Protein AF-A0A0B2PTJ3-F1 (afdb_monomer)

Nearest PDB structures (foldseek):
  8imx-assembly1_S  TM=7.697E-01  e=1.084E-04  Homo sapiens
  8imy-assembly1_S  TM=7.715E-01  e=4.390E-04  Homo sapiens
  7w72-assembly1_S  TM=7.270E-01  e=3.253E-04  Homo sapiens
  7wld-assembly1_S  TM=7.713E-01  e=1.253E-03  Homo sapiens
  2pmr-assembly1_A-2  TM=6.028E-01  e=2.366E+00  Methanothermobacter thermautotrophicus str. Delta H

Organism: Glycine soja (NCBI:txid3848)

Mean predicted aligned error: 12.61 Å

Sequence (182 aa):
MLQMWGGVVVWNPRSCIKDLESRDPVRHTISSQDLQKLFEVLMGQLRQLLGLKSDNLYVGKSGASILLGSERGFTEWELDVLSRKHICFNLQSCATTLGSLSRLVQSLPRMIIMDEIGKQVKFSLEAAKSAQSNASIGIYDASAVSSRQSRSLAEDAFFHPSIMSISYYSFEHCFAIYSVCP

Secondary structure (DSSP, 8-state):
-------------GGGGT-SS--S----PPPHHHHHHHHHHHHHHHHHHHT--TT-EEE-TTS-EEE---TTSS-HHHHHHHHHHHHHHHHHHHHHHHHHHHHHHHH-TT----HHHHHHHHHHHHHHHHHHHHHHHT-HHHHHHHHHHHHHHHHHHHT-HHHHHHHH--HHHHHHHHSS--

Structure (mmCIF, N/CA/C/O backbone):
data_AF-A0A0B2PTJ3-F1
#
_entry.id   AF-A0A0B2PTJ3-F1
#
loop_
_atom_site.group_PDB
_atom_site.id
_atom_site.type_symbol
_atom_site.label_atom_id
_atom_site.label_alt_id
_atom_site.label_comp_id
_atom_site.label_asym_id
_atom_site.label_entity_id
_atom_site.label_seq_id
_atom_site.pdbx_PDB_ins_code
_atom_site.Cartn_x
_atom_site.Cartn_y
_atom_site.Cartn_z
_atom_site.occupancy
_atom_site.B_iso_or_equiv
_atom_site.auth_seq_id
_atom_site.auth_comp_id
_atom_site.auth_asym_id
_atom_site.auth_atom_id
_atom_site.pdbx_PDB_model_num
ATOM 1 N N . MET A 1 1 ? 2.997 -7.082 -2.904 1.00 44.59 1 MET A N 1
ATOM 2 C CA . MET A 1 1 ? 4.302 -7.733 -2.676 1.00 44.59 1 MET A CA 1
ATOM 3 C C . MET A 1 1 ? 5.262 -7.226 -3.744 1.00 44.59 1 MET A C 1
ATOM 5 O O . MET A 1 1 ? 5.105 -7.607 -4.898 1.00 44.59 1 MET A O 1
ATOM 9 N N . LEU A 1 2 ? 6.143 -6.277 -3.406 1.00 50.03 2 LEU A N 1
ATOM 10 C CA . LEU A 1 2 ? 7.297 -5.980 -4.263 1.00 50.03 2 LEU A CA 1
ATOM 11 C C . LEU A 1 2 ? 8.277 -7.150 -4.111 1.00 50.03 2 LEU A C 1
ATOM 13 O O . LEU A 1 2 ? 8.461 -7.648 -3.001 1.00 50.03 2 LEU A O 1
ATOM 17 N N . GLN A 1 3 ? 8.837 -7.634 -5.215 1.00 48.94 3 GLN A N 1
ATOM 18 C CA . GLN A 1 3 ? 9.833 -8.702 -5.179 1.00 48.94 3 GLN A CA 1
ATOM 19 C C . GLN A 1 3 ? 11.133 -8.158 -4.570 1.00 48.94 3 GLN A C 1
ATOM 21 O O . GLN A 1 3 ? 11.573 -7.070 -4.920 1.00 48.94 3 GLN A O 1
ATOM 26 N N . MET A 1 4 ? 11.732 -8.909 -3.646 1.00 57.00 4 MET A N 1
ATOM 27 C CA . MET A 1 4 ? 12.925 -8.508 -2.879 1.00 57.00 4 MET A CA 1
ATOM 28 C C . MET A 1 4 ? 14.251 -8.881 -3.565 1.00 57.00 4 MET A C 1
ATOM 30 O O . MET A 1 4 ? 15.311 -8.814 -2.950 1.00 57.00 4 MET A O 1
ATOM 34 N N . TRP A 1 5 ? 14.194 -9.309 -4.825 1.00 63.41 5 TRP A N 1
ATOM 35 C CA . TRP A 1 5 ? 15.348 -9.781 -5.582 1.00 63.41 5 TRP A CA 1
ATOM 36 C C . TRP A 1 5 ? 15.812 -8.682 -6.540 1.00 63.41 5 TRP A C 1
ATOM 38 O O . TRP A 1 5 ? 15.022 -8.183 -7.339 1.00 63.41 5 TRP A O 1
ATOM 48 N N . GLY A 1 6 ? 17.083 -8.290 -6.430 1.00 64.50 6 GLY A N 1
ATOM 49 C CA . GLY A 1 6 ? 17.744 -7.350 -7.338 1.00 64.50 6 GLY A CA 1
ATOM 50 C C . GLY A 1 6 ? 18.603 -8.071 -8.380 1.00 64.50 6 GLY A C 1
ATOM 51 O O . GLY A 1 6 ? 18.921 -9.249 -8.223 1.00 64.50 6 GLY A O 1
ATOM 52 N N . GLY A 1 7 ? 18.989 -7.362 -9.441 1.00 70.94 7 GLY A N 1
ATOM 53 C CA . GLY A 1 7 ? 19.904 -7.867 -10.465 1.00 70.94 7 GLY A CA 1
ATOM 54 C C . GLY A 1 7 ? 21.208 -7.074 -10.502 1.00 70.94 7 GLY A C 1
ATOM 55 O O . GLY A 1 7 ? 21.221 -5.878 -10.226 1.00 70.94 7 GLY A O 1
ATOM 56 N N . VAL A 1 8 ? 22.308 -7.741 -10.854 1.00 74.62 8 VAL A N 1
ATOM 57 C CA . VAL A 1 8 ? 23.616 -7.111 -11.084 1.00 74.62 8 VAL A CA 1
ATOM 58 C C . VAL A 1 8 ? 23.983 -7.305 -12.549 1.00 74.62 8 VAL A C 1
ATOM 60 O O . VAL A 1 8 ? 23.915 -8.421 -13.061 1.00 74.62 8 VAL A O 1
ATOM 63 N N . VAL A 1 9 ? 24.377 -6.224 -13.222 1.00 72.94 9 VAL A N 1
ATOM 64 C CA . VAL A 1 9 ? 24.874 -6.266 -14.601 1.00 72.94 9 VAL A CA 1
ATOM 65 C C . VAL A 1 9 ? 26.353 -5.915 -14.585 1.00 72.94 9 VAL A C 1
ATOM 67 O O . VAL A 1 9 ? 26.728 -4.806 -14.215 1.00 72.94 9 VAL A O 1
ATOM 70 N N . VAL A 1 10 ? 27.196 -6.869 -14.976 1.00 80.56 10 VAL A N 1
ATOM 71 C CA . VAL A 1 10 ? 28.644 -6.663 -15.082 1.00 80.56 10 VAL A CA 1
ATOM 72 C C . VAL A 1 10 ? 28.982 -6.350 -16.532 1.00 80.56 10 VAL A C 1
ATOM 74 O O . VAL A 1 10 ? 28.793 -7.184 -17.418 1.00 80.56 10 VAL A O 1
ATOM 77 N N . TRP A 1 11 ? 29.482 -5.142 -16.778 1.00 80.19 11 TRP A N 1
ATOM 78 C CA . TRP A 1 11 ? 30.012 -4.755 -18.081 1.00 80.19 11 TRP A CA 1
ATOM 79 C C . TRP A 1 11 ? 31.508 -5.053 -18.150 1.00 80.19 11 TRP A C 1
ATOM 81 O O . TRP A 1 11 ? 32.262 -4.618 -17.282 1.00 80.19 11 TRP A O 1
ATOM 91 N N . ASN A 1 12 ? 31.937 -5.776 -19.186 1.00 78.56 12 ASN A N 1
ATOM 92 C CA . ASN A 1 12 ? 33.344 -6.099 -19.408 1.00 78.56 12 ASN A CA 1
ATOM 93 C C . ASN A 1 12 ? 33.889 -5.346 -20.645 1.00 78.56 12 ASN A C 1
ATOM 95 O O . ASN A 1 12 ? 33.506 -5.690 -21.771 1.00 78.56 12 ASN A O 1
ATOM 99 N N . PRO A 1 13 ? 34.754 -4.325 -20.472 1.00 75.19 13 PRO A N 1
ATOM 100 C CA . PRO A 1 13 ? 35.353 -3.592 -21.583 1.00 75.19 13 PRO A CA 1
ATOM 101 C C . PRO A 1 13 ? 36.267 -4.481 -22.430 1.00 75.19 13 PRO A C 1
ATOM 103 O O . PRO A 1 13 ? 37.183 -5.131 -21.932 1.00 75.19 13 PRO A O 1
ATOM 106 N N . ARG A 1 14 ? 36.099 -4.429 -23.756 1.00 68.50 14 ARG A N 1
ATOM 107 C CA . ARG A 1 14 ? 36.949 -5.180 -24.703 1.00 68.50 14 ARG A CA 1
ATOM 108 C C . ARG A 1 14 ? 38.411 -4.704 -24.720 1.00 68.50 14 ARG A C 1
ATOM 110 O O . ARG A 1 14 ? 39.283 -5.446 -25.164 1.00 68.50 14 ARG A O 1
ATOM 117 N N . SER A 1 15 ? 38.678 -3.488 -24.238 1.00 63.50 15 SER A N 1
ATOM 118 C CA . SER A 1 15 ? 40.004 -2.856 -24.215 1.00 63.50 15 SER A CA 1
ATOM 119 C C . SER A 1 15 ? 40.971 -3.500 -23.215 1.00 63.50 15 SER A C 1
ATOM 121 O O . SER A 1 15 ? 42.177 -3.408 -23.398 1.00 63.50 15 SER A O 1
ATOM 123 N N . CYS A 1 16 ? 40.472 -4.215 -22.202 1.00 59.97 16 CYS A N 1
ATOM 124 C CA . CYS A 1 16 ? 41.309 -4.846 -21.174 1.00 59.97 16 CYS A CA 1
ATOM 125 C C . CYS A 1 16 ? 42.070 -6.096 -21.653 1.00 59.97 16 CYS A C 1
ATOM 127 O O . CYS A 1 16 ? 42.801 -6.698 -20.874 1.00 59.97 16 CYS A O 1
ATOM 129 N N . ILE A 1 17 ? 41.904 -6.505 -22.915 1.00 59.34 17 ILE A N 1
ATOM 130 C CA . ILE A 1 17 ? 42.540 -7.706 -23.480 1.00 59.34 17 ILE A CA 1
ATOM 131 C C . ILE A 1 17 ? 43.867 -7.370 -24.198 1.00 59.34 17 ILE A C 1
ATOM 133 O O . ILE A 1 17 ? 44.611 -8.288 -24.534 1.00 59.34 17 ILE A O 1
ATOM 137 N N . LYS A 1 18 ? 44.196 -6.087 -24.443 1.00 56.09 18 LYS A N 1
ATOM 138 C CA . LYS A 1 18 ? 45.326 -5.711 -25.326 1.00 56.09 18 LYS A CA 1
ATOM 139 C C . LYS A 1 18 ? 46.459 -4.867 -24.728 1.00 56.09 18 LYS A C 1
ATOM 141 O O . LYS A 1 18 ? 47.500 -4.793 -25.372 1.00 56.09 18 LYS A O 1
ATOM 146 N N . ASP A 1 19 ? 46.344 -4.329 -23.517 1.00 54.50 19 ASP A N 1
ATOM 147 C CA . ASP A 1 19 ? 47.380 -3.434 -22.978 1.00 54.50 19 ASP A CA 1
ATOM 148 C C . ASP A 1 19 ? 48.281 -4.144 -21.958 1.00 54.50 19 ASP A C 1
ATOM 150 O O . ASP A 1 19 ? 48.151 -3.979 -20.748 1.00 54.50 19 ASP A O 1
ATOM 154 N N . LEU A 1 20 ? 49.218 -4.949 -22.466 1.00 55.91 20 LEU A N 1
ATOM 155 C CA . LEU A 1 20 ? 50.400 -5.386 -21.708 1.00 55.91 20 LEU A CA 1
ATOM 156 C C . LEU A 1 20 ? 51.631 -4.498 -21.979 1.00 55.91 20 LEU A C 1
ATOM 158 O O . LEU A 1 20 ? 52.634 -4.650 -21.287 1.00 55.91 20 LEU A O 1
ATOM 162 N N . GLU A 1 21 ? 51.567 -3.548 -22.927 1.00 57.53 21 GLU A N 1
ATOM 163 C CA . GLU A 1 21 ? 52.757 -2.800 -23.381 1.00 57.53 21 GLU A CA 1
ATOM 164 C C . GLU A 1 21 ? 52.674 -1.257 -23.346 1.00 57.53 21 GLU A C 1
ATOM 166 O O . GLU A 1 21 ? 53.705 -0.608 -23.520 1.00 57.53 21 GLU A O 1
ATOM 171 N N . SER A 1 22 ? 51.532 -0.621 -23.049 1.00 57.75 22 SER A N 1
ATOM 172 C CA . SER A 1 22 ? 51.444 0.855 -22.978 1.00 57.75 22 SER A CA 1
ATOM 173 C C . SER A 1 22 ? 51.299 1.384 -21.543 1.00 57.75 22 SER A C 1
ATOM 175 O O . SER A 1 22 ? 50.314 1.103 -20.866 1.00 57.75 22 SER A O 1
ATOM 177 N N . ARG A 1 23 ? 52.274 2.190 -21.089 1.00 53.59 23 ARG A N 1
ATOM 178 C CA . ARG A 1 23 ? 52.374 2.796 -19.739 1.00 53.59 23 ARG A CA 1
ATOM 179 C C . ARG A 1 23 ? 51.576 4.100 -19.542 1.00 53.59 23 ARG A C 1
ATOM 181 O O . ARG A 1 23 ? 51.935 4.887 -18.670 1.00 53.59 23 ARG A O 1
ATOM 188 N N . ASP A 1 24 ? 50.516 4.340 -20.305 1.00 58.66 24 ASP A N 1
ATOM 189 C CA . ASP A 1 24 ? 49.645 5.501 -20.083 1.00 58.66 24 ASP A CA 1
ATOM 190 C C . ASP A 1 24 ? 48.306 5.052 -19.483 1.00 58.66 24 ASP A C 1
ATOM 192 O O . ASP A 1 24 ? 47.760 4.035 -19.916 1.00 58.66 24 ASP A O 1
ATOM 196 N N . PRO A 1 25 ? 47.743 5.768 -18.489 1.00 58.53 25 PRO A N 1
ATOM 197 C CA . PRO A 1 25 ? 46.445 5.427 -17.927 1.00 58.53 25 PRO A CA 1
ATOM 198 C C . PRO A 1 25 ? 45.366 5.691 -18.981 1.00 58.53 25 PRO A C 1
ATOM 200 O O . PRO A 1 25 ? 44.878 6.813 -19.137 1.00 58.53 25 PRO A O 1
ATOM 203 N N . VAL A 1 26 ? 44.996 4.653 -19.729 1.00 62.22 26 VAL A N 1
ATOM 204 C CA . VAL A 1 26 ? 43.917 4.728 -20.712 1.00 62.22 26 VAL A CA 1
ATOM 205 C C . VAL A 1 26 ? 42.630 5.071 -19.963 1.00 62.22 26 VAL A C 1
ATOM 207 O O . VAL A 1 26 ? 42.129 4.293 -19.151 1.00 62.22 26 VAL A O 1
ATOM 210 N N . ARG A 1 27 ? 42.071 6.262 -20.217 1.00 61.06 27 ARG A N 1
ATOM 211 C CA . ARG A 1 27 ? 40.713 6.592 -19.769 1.00 61.06 27 ARG A CA 1
ATOM 212 C C . ARG A 1 27 ? 39.747 5.644 -20.472 1.00 61.06 27 ARG A C 1
ATOM 214 O O . ARG A 1 27 ? 39.379 5.868 -21.621 1.00 61.06 27 ARG A O 1
ATOM 221 N N . HIS A 1 28 ? 39.326 4.596 -19.775 1.00 68.44 28 HIS A N 1
ATOM 222 C CA . HIS A 1 28 ? 38.260 3.721 -20.239 1.00 68.44 28 HIS A CA 1
ATOM 223 C C . HIS A 1 28 ? 36.927 4.464 -20.134 1.00 68.44 28 HIS A C 1
ATOM 225 O O . HIS A 1 28 ? 36.303 4.519 -19.075 1.00 68.44 28 HIS A O 1
ATOM 231 N N . THR A 1 29 ? 36.501 5.083 -21.231 1.00 74.44 29 THR A N 1
ATOM 232 C CA . THR A 1 29 ? 35.151 5.628 -21.361 1.00 74.44 29 THR A CA 1
ATOM 233 C C . THR A 1 29 ? 34.220 4.547 -21.899 1.00 74.44 29 THR A C 1
ATOM 235 O O . THR A 1 29 ? 34.558 3.803 -22.821 1.00 74.44 29 THR A O 1
ATOM 238 N N . ILE A 1 30 ? 33.035 4.434 -21.300 1.00 78.75 30 ILE A N 1
ATOM 239 C CA . ILE A 1 30 ? 31.980 3.555 -21.809 1.00 78.75 30 ILE A CA 1
ATOM 240 C C . ILE A 1 30 ? 31.424 4.202 -23.079 1.00 78.75 30 ILE A C 1
ATOM 242 O O . ILE A 1 30 ? 31.096 5.391 -23.078 1.00 78.75 30 ILE A O 1
ATOM 246 N N . SER A 1 31 ? 31.330 3.436 -24.168 1.00 83.12 31 SER A N 1
ATOM 247 C CA . SER A 1 31 ? 30.719 3.930 -25.402 1.00 83.12 31 SER A CA 1
ATOM 248 C C . SER A 1 31 ? 29.230 4.222 -25.174 1.00 83.12 31 SER A C 1
ATOM 250 O O . SER A 1 31 ? 28.569 3.539 -24.392 1.00 83.12 31 SER A O 1
ATOM 252 N N . SER A 1 32 ? 28.664 5.212 -25.870 1.00 81.69 32 SER A N 1
ATOM 253 C CA . SER A 1 32 ? 27.231 5.533 -25.753 1.00 81.69 32 SER A CA 1
ATOM 254 C C . SER A 1 32 ? 26.327 4.331 -26.064 1.00 81.69 32 SER A C 1
ATOM 256 O O . SER A 1 32 ? 25.285 4.161 -25.437 1.00 81.69 32 SER A O 1
ATOM 258 N N . GLN A 1 33 ? 26.760 3.457 -26.977 1.00 79.75 33 GLN A N 1
ATOM 259 C CA . GLN A 1 33 ? 26.052 2.234 -27.364 1.00 79.75 33 GLN A CA 1
ATOM 260 C C . GLN A 1 33 ? 26.063 1.177 -26.253 1.00 79.75 33 GLN A C 1
ATOM 262 O O . GLN A 1 33 ? 25.057 0.509 -26.018 1.00 79.75 33 GLN A O 1
ATOM 267 N N . ASP A 1 34 ? 27.192 1.012 -25.562 1.00 78.31 34 ASP A N 1
ATOM 268 C CA . ASP A 1 34 ? 27.291 0.088 -24.430 1.00 78.31 34 ASP A CA 1
ATOM 269 C C . ASP A 1 34 ? 26.520 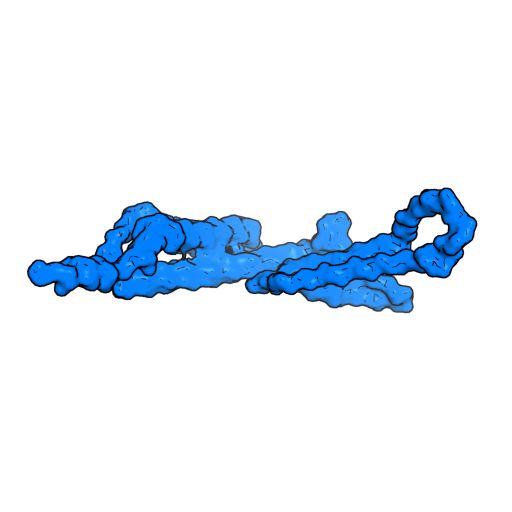0.617 -23.218 1.00 78.31 34 ASP A C 1
ATOM 271 O O . ASP A 1 34 ? 25.836 -0.148 -22.539 1.00 78.31 34 ASP A O 1
ATOM 275 N N . LEU A 1 35 ? 26.561 1.934 -22.995 1.00 82.12 35 LEU A N 1
ATOM 276 C CA . LEU A 1 35 ? 25.787 2.593 -21.950 1.00 82.12 35 LEU A CA 1
ATOM 277 C C . LEU A 1 35 ? 24.280 2.399 -22.166 1.00 82.12 35 LEU A C 1
ATOM 279 O O . LEU A 1 35 ? 23.570 2.056 -21.224 1.00 82.12 35 LEU A O 1
ATOM 283 N N . GLN A 1 36 ? 23.797 2.544 -23.404 1.00 79.00 36 GLN A N 1
ATOM 284 C CA . GLN A 1 36 ? 22.393 2.312 -23.745 1.00 79.00 36 GLN A CA 1
ATOM 285 C C . GLN A 1 36 ? 21.944 0.886 -23.390 1.00 79.00 36 GLN A C 1
ATOM 287 O O . GLN A 1 36 ? 20.921 0.718 -22.730 1.00 79.00 36 GLN A O 1
ATOM 292 N N . LYS A 1 37 ? 22.736 -0.138 -23.736 1.00 74.62 37 LYS A N 1
ATOM 293 C CA . LYS A 1 37 ? 22.425 -1.540 -23.397 1.00 74.62 37 LYS A CA 1
ATOM 294 C C . LYS A 1 37 ? 22.331 -1.768 -21.888 1.00 74.62 37 LYS A C 1
ATOM 296 O O . LYS A 1 37 ? 21.463 -2.508 -21.434 1.00 74.62 37 LYS A O 1
ATOM 301 N N . LEU A 1 38 ? 23.206 -1.133 -21.106 1.00 78.19 38 LEU A N 1
ATOM 302 C CA . LEU A 1 38 ? 23.153 -1.210 -19.643 1.00 78.19 38 LEU A CA 1
ATOM 303 C C . LEU A 1 38 ? 21.880 -0.564 -19.093 1.00 78.19 38 LEU A C 1
ATOM 305 O O . LEU A 1 38 ? 21.217 -1.146 -18.233 1.00 78.19 38 LEU A O 1
ATOM 309 N N . PHE A 1 39 ? 21.510 0.606 -19.616 1.00 78.69 39 PHE A N 1
ATOM 310 C CA . PHE A 1 39 ? 20.286 1.294 -19.215 1.00 78.69 39 PHE A CA 1
ATOM 311 C C . PHE A 1 39 ? 19.021 0.538 -19.619 1.00 78.69 39 PHE A C 1
ATOM 313 O O . PHE A 1 39 ? 18.061 0.547 -18.857 1.00 78.69 39 PHE A O 1
ATOM 320 N N . GLU A 1 40 ? 19.010 -0.166 -20.751 1.00 76.00 40 GLU A N 1
ATOM 321 C CA . GLU A 1 40 ? 17.880 -1.018 -21.139 1.00 76.00 40 GLU A CA 1
ATOM 322 C C . GLU A 1 40 ? 17.637 -2.137 -20.118 1.00 76.00 40 GLU A C 1
ATOM 324 O O . GLU A 1 40 ? 16.499 -2.348 -19.689 1.00 76.00 40 GLU A O 1
ATOM 329 N N . VAL A 1 41 ? 18.700 -2.805 -19.653 1.00 76.94 41 VAL A N 1
ATOM 330 C CA . VAL A 1 41 ? 18.584 -3.842 -18.614 1.00 76.94 41 VAL A CA 1
ATOM 331 C C . VAL A 1 41 ? 18.144 -3.239 -17.281 1.00 76.94 41 VAL A C 1
ATOM 333 O O . VAL A 1 41 ? 17.236 -3.771 -16.641 1.00 76.94 41 VAL A O 1
ATOM 336 N N . LEU A 1 42 ? 18.734 -2.108 -16.882 1.00 79.69 42 LEU A N 1
ATOM 337 C CA . LEU A 1 42 ? 18.368 -1.405 -15.651 1.00 79.69 42 LEU A CA 1
ATOM 338 C C . LEU A 1 42 ? 16.898 -0.969 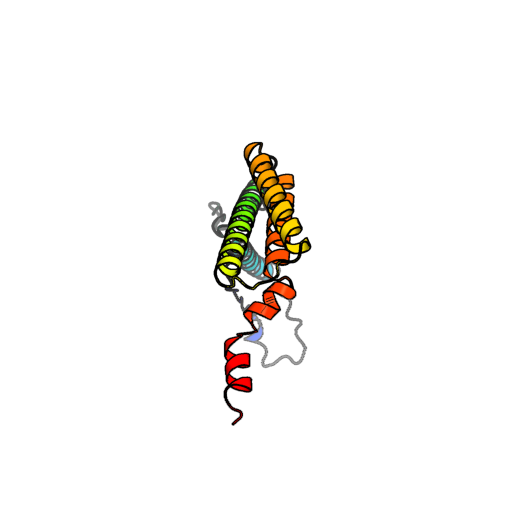-15.666 1.00 79.69 42 LEU A C 1
ATOM 340 O O . LEU A 1 42 ? 16.185 -1.159 -14.683 1.00 79.69 42 LEU A O 1
ATOM 344 N N . MET A 1 43 ? 16.419 -0.440 -16.791 1.00 78.44 43 MET A N 1
ATOM 345 C CA . MET A 1 43 ? 15.020 -0.058 -16.966 1.00 78.44 43 MET A CA 1
ATOM 346 C C . MET A 1 43 ? 14.093 -1.271 -16.928 1.00 78.44 43 MET A C 1
ATOM 348 O O . MET A 1 43 ? 13.039 -1.215 -16.292 1.00 78.44 43 MET A O 1
ATOM 352 N N . GLY A 1 44 ? 14.487 -2.386 -17.548 1.00 75.88 44 GLY A N 1
ATOM 353 C CA . GLY A 1 44 ? 13.753 -3.647 -17.456 1.00 75.88 44 GLY A CA 1
ATOM 354 C C . GLY A 1 44 ? 13.601 -4.121 -16.008 1.00 75.88 44 GLY A C 1
ATOM 355 O O . GLY A 1 44 ? 12.490 -4.427 -15.570 1.00 75.88 44 GLY A O 1
ATOM 356 N N . GLN A 1 45 ? 14.695 -4.106 -15.245 1.00 77.25 45 GLN A N 1
ATOM 357 C CA . GLN A 1 45 ? 14.718 -4.497 -13.833 1.00 77.25 45 GLN A CA 1
ATOM 358 C C . GLN A 1 45 ? 13.909 -3.541 -12.947 1.00 77.25 45 GLN A C 1
ATOM 360 O O . GLN A 1 45 ? 13.122 -3.993 -12.117 1.00 77.25 45 GLN A O 1
ATOM 365 N N . LEU A 1 46 ? 14.034 -2.225 -13.149 1.00 80.19 46 LEU A N 1
ATOM 366 C CA . LEU A 1 46 ? 13.260 -1.220 -12.415 1.00 80.19 46 LEU A CA 1
ATOM 367 C C . LEU A 1 46 ? 11.753 -1.418 -12.621 1.00 80.19 46 LEU A C 1
ATOM 369 O O . LEU A 1 46 ? 10.973 -1.369 -11.670 1.00 80.19 46 LEU A O 1
ATOM 373 N N . ARG A 1 47 ? 11.332 -1.693 -13.859 1.00 78.56 47 ARG A N 1
ATOM 374 C CA . ARG A 1 47 ? 9.924 -1.948 -14.188 1.00 78.56 47 ARG A CA 1
ATOM 375 C C . ARG A 1 47 ? 9.410 -3.232 -13.541 1.00 78.56 47 ARG A C 1
ATOM 377 O O . ARG A 1 47 ? 8.315 -3.220 -12.980 1.00 78.56 47 ARG A O 1
ATOM 384 N N . GLN A 1 48 ? 10.208 -4.300 -13.547 1.00 78.25 48 GLN A N 1
ATOM 385 C CA . GLN A 1 48 ? 9.879 -5.541 -12.840 1.00 78.25 48 GLN A CA 1
ATOM 386 C C . GLN A 1 48 ? 9.745 -5.328 -11.328 1.00 78.25 48 GLN A C 1
ATOM 388 O O . GLN A 1 48 ? 8.786 -5.820 -10.733 1.00 78.25 48 GLN A O 1
ATOM 393 N N . LEU A 1 49 ? 10.638 -4.542 -10.716 1.00 81.31 49 LEU A N 1
ATOM 394 C CA . LEU A 1 49 ? 10.590 -4.221 -9.287 1.00 81.31 49 LEU A CA 1
ATOM 395 C C . LEU A 1 49 ? 9.299 -3.484 -8.905 1.00 81.31 49 LEU A C 1
ATOM 397 O O . LEU A 1 49 ? 8.671 -3.800 -7.894 1.00 81.31 49 LEU A O 1
ATOM 401 N N . LEU A 1 50 ? 8.863 -2.545 -9.748 1.00 80.62 50 LEU A N 1
ATOM 402 C CA . LEU A 1 50 ? 7.579 -1.852 -9.595 1.00 80.62 50 LEU A CA 1
ATOM 403 C C . LEU A 1 50 ? 6.375 -2.776 -9.865 1.00 80.62 50 LEU A C 1
ATOM 405 O O . LEU A 1 50 ? 5.236 -2.451 -9.535 1.00 80.62 50 LEU A O 1
ATOM 409 N N . GLY A 1 51 ? 6.607 -3.970 -10.410 1.00 77.19 51 GLY A N 1
ATOM 410 C CA . GLY A 1 51 ? 5.581 -4.961 -10.705 1.00 77.19 51 GLY A CA 1
ATOM 411 C C . GLY A 1 51 ? 4.887 -4.749 -12.048 1.00 77.19 51 GLY A C 1
ATOM 412 O O . GLY A 1 51 ? 3.755 -5.213 -12.206 1.00 77.19 51 GLY A O 1
ATOM 413 N N . LEU A 1 52 ? 5.551 -4.056 -12.977 1.00 78.31 52 LEU A N 1
ATOM 414 C CA . LEU A 1 52 ? 5.206 -3.990 -14.394 1.00 78.31 52 LEU A CA 1
ATOM 415 C C . LEU A 1 52 ? 5.925 -5.111 -15.154 1.00 78.31 52 LEU A C 1
ATOM 417 O O . LEU A 1 52 ? 6.987 -5.584 -14.748 1.00 78.31 52 LEU A O 1
ATOM 421 N N . LYS A 1 53 ? 5.368 -5.532 -16.291 1.00 68.75 53 LYS A N 1
ATOM 422 C CA . LYS A 1 53 ? 6.064 -6.473 -17.173 1.00 68.75 53 LYS A CA 1
ATOM 423 C C . LYS A 1 53 ? 7.242 -5.767 -17.856 1.00 68.75 53 LYS A C 1
ATOM 425 O O . LYS A 1 53 ? 7.113 -4.631 -18.318 1.00 68.75 53 LYS A O 1
ATOM 430 N N . SER A 1 54 ? 8.374 -6.463 -17.950 1.00 59.34 54 SER A N 1
ATOM 431 C CA . SER A 1 54 ? 9.529 -6.052 -18.764 1.00 59.34 54 SER A CA 1
ATOM 432 C C . SER A 1 54 ? 9.255 -6.138 -20.271 1.00 59.34 54 SER A C 1
ATOM 434 O O . SER A 1 54 ? 9.988 -5.552 -21.054 1.00 59.34 54 SER A O 1
ATOM 436 N N . ASP A 1 55 ? 8.184 -6.834 -20.666 1.00 52.12 55 ASP A N 1
ATOM 437 C CA . ASP A 1 55 ? 7.878 -7.240 -22.045 1.00 52.12 55 ASP A CA 1
ATOM 438 C C . ASP A 1 55 ? 7.247 -6.168 -22.945 1.00 52.12 55 ASP A C 1
ATOM 440 O O . ASP A 1 55 ? 6.827 -6.474 -24.056 1.00 52.12 55 ASP A O 1
ATOM 444 N N . ASN A 1 56 ? 7.234 -4.891 -22.552 1.00 47.44 56 ASN A N 1
ATOM 445 C CA . ASN A 1 56 ? 6.838 -3.815 -23.476 1.00 47.44 56 ASN A CA 1
ATOM 446 C C . ASN A 1 56 ? 7.927 -3.502 -24.531 1.00 47.44 56 ASN A C 1
ATOM 448 O O . ASN A 1 56 ? 7.949 -2.404 -25.085 1.00 47.44 56 ASN A O 1
ATOM 452 N N . LEU A 1 57 ? 8.813 -4.462 -24.835 1.00 46.22 57 LEU A N 1
ATOM 453 C CA . LEU A 1 57 ? 9.601 -4.466 -26.062 1.00 46.22 57 LEU A CA 1
ATOM 454 C C . LEU A 1 57 ? 8.643 -4.708 -27.235 1.00 46.22 57 LEU A C 1
ATOM 456 O O . LEU A 1 57 ? 8.400 -5.843 -27.643 1.00 46.22 57 LEU A O 1
ATOM 460 N N . TYR A 1 58 ? 8.125 -3.637 -27.834 1.00 40.75 58 TYR A N 1
ATOM 461 C CA . TYR A 1 58 ? 7.708 -3.735 -29.226 1.00 40.75 58 TYR A CA 1
ATOM 462 C C . TYR A 1 58 ? 8.978 -3.992 -30.043 1.00 40.75 58 TYR A C 1
ATOM 464 O O . TYR A 1 58 ? 9.771 -3.083 -30.290 1.00 40.75 58 TYR A O 1
ATOM 472 N N . VAL A 1 59 ? 9.203 -5.249 -30.428 1.00 39.25 59 VAL A N 1
ATOM 473 C CA . VAL A 1 59 ? 10.233 -5.604 -31.406 1.00 39.25 59 VAL A CA 1
ATOM 474 C C . VAL A 1 59 ? 9.750 -5.072 -32.751 1.00 39.25 59 VAL A C 1
ATOM 476 O O . VAL A 1 59 ? 9.023 -5.735 -33.491 1.00 39.25 59 VAL A O 1
ATOM 479 N N . GLY A 1 60 ? 10.111 -3.829 -33.066 1.00 39.41 60 GLY A N 1
ATOM 480 C CA . GLY A 1 60 ? 10.008 -3.333 -34.430 1.00 39.41 60 GLY A CA 1
ATOM 481 C C . GLY A 1 60 ? 10.838 -4.236 -35.345 1.00 39.41 60 GLY A C 1
ATOM 482 O O . GLY A 1 60 ? 11.878 -4.750 -34.929 1.00 39.41 60 GLY A O 1
ATOM 483 N N . LYS A 1 61 ? 10.409 -4.405 -36.603 1.00 37.94 61 LYS A N 1
ATOM 484 C CA . LYS A 1 61 ? 11.037 -5.254 -37.644 1.00 37.94 61 LYS A CA 1
ATOM 485 C C . LYS A 1 61 ? 12.554 -5.039 -37.877 1.00 37.94 61 LYS A C 1
ATOM 487 O O . LYS A 1 61 ? 13.129 -5.728 -38.707 1.00 37.94 61 LYS A O 1
ATOM 492 N N . SER A 1 62 ? 13.197 -4.115 -37.161 1.00 41.50 62 SER A N 1
ATOM 493 C CA . SER A 1 62 ? 14.625 -3.791 -37.220 1.00 41.50 62 SER A CA 1
ATOM 494 C C . SER A 1 62 ? 15.443 -4.240 -35.991 1.00 41.50 62 SER A C 1
ATOM 496 O O . SER A 1 62 ? 16.611 -3.876 -35.892 1.00 41.50 62 SER A O 1
ATOM 498 N N . GLY A 1 63 ? 14.873 -5.000 -35.045 1.00 37.91 63 GLY A N 1
ATOM 499 C CA . GLY A 1 63 ? 15.627 -5.555 -33.905 1.00 37.91 63 GLY A CA 1
ATOM 500 C C . GLY A 1 63 ? 16.015 -4.546 -32.813 1.00 37.91 63 GLY A C 1
ATOM 501 O O . GLY A 1 63 ? 16.845 -4.863 -31.967 1.00 37.91 63 GLY A O 1
ATOM 502 N N . ALA A 1 64 ? 15.419 -3.350 -32.817 1.00 39.72 64 ALA A N 1
ATOM 503 C CA . ALA A 1 64 ? 15.592 -2.345 -31.771 1.00 39.72 64 ALA A CA 1
ATOM 504 C C . ALA A 1 64 ? 14.440 -2.417 -30.754 1.00 39.72 64 ALA A C 1
ATOM 506 O O . ALA A 1 64 ? 13.265 -2.346 -31.123 1.00 39.72 64 ALA A O 1
ATOM 507 N N . SER A 1 65 ? 14.794 -2.554 -29.478 1.00 41.56 65 SER A N 1
ATOM 508 C CA . SER A 1 65 ? 13.928 -2.490 -28.301 1.00 41.56 65 SER A CA 1
ATOM 509 C C . SER A 1 65 ? 13.543 -1.038 -28.013 1.00 41.56 65 SER A C 1
ATOM 511 O O . SER A 1 65 ? 14.260 -0.317 -27.327 1.00 41.56 65 SER A O 1
ATOM 513 N N . ILE A 1 66 ? 12.404 -0.573 -28.533 1.00 42.19 66 ILE A N 1
ATOM 514 C CA . ILE A 1 66 ? 11.891 0.752 -28.163 1.00 42.19 66 ILE A CA 1
ATOM 515 C C . ILE A 1 66 ? 11.128 0.605 -26.847 1.00 42.19 66 ILE A C 1
ATOM 517 O O . ILE A 1 66 ? 10.037 0.037 -26.805 1.00 42.19 66 ILE A O 1
ATOM 521 N N . LEU A 1 67 ? 11.709 1.125 -25.765 1.00 50.31 67 LEU A N 1
ATOM 522 C CA . LEU A 1 67 ? 10.973 1.410 -24.538 1.00 50.31 67 LEU A CA 1
ATOM 523 C C . LEU A 1 67 ? 9.863 2.408 -24.896 1.00 50.31 67 LEU A C 1
ATOM 525 O O . LEU A 1 67 ? 10.158 3.548 -25.250 1.00 50.31 67 LEU A O 1
ATOM 529 N N . LEU A 1 68 ? 8.595 1.994 -24.803 1.00 51.69 68 LEU A N 1
ATOM 530 C CA . LEU A 1 68 ? 7.420 2.875 -24.897 1.00 51.69 68 LEU A CA 1
ATOM 531 C C . LEU A 1 68 ? 7.329 3.779 -23.653 1.00 51.69 68 LEU A C 1
ATOM 533 O O . LEU A 1 68 ? 6.323 3.800 -22.951 1.00 51.69 68 LEU A O 1
ATOM 537 N N . GLY A 1 69 ? 8.407 4.486 -23.329 1.00 52.41 69 GLY A N 1
ATOM 538 C CA . GLY A 1 69 ? 8.365 5.564 -22.363 1.00 52.41 69 GLY A CA 1
ATOM 539 C C . GLY A 1 69 ? 7.649 6.750 -22.997 1.00 52.41 69 GLY A C 1
ATOM 540 O O . GLY A 1 69 ? 7.962 7.147 -24.117 1.00 52.41 69 GLY A O 1
ATOM 541 N N . SER A 1 70 ? 6.711 7.349 -22.267 1.00 54.06 70 SER A N 1
ATOM 542 C CA . SER A 1 70 ? 6.443 8.781 -22.439 1.00 54.06 70 SER A CA 1
ATOM 543 C C . SER A 1 70 ? 7.769 9.550 -22.293 1.00 54.06 70 SER A C 1
ATOM 545 O O . SER A 1 70 ? 8.706 9.026 -21.687 1.00 54.06 70 SER A O 1
ATOM 547 N N . GLU A 1 71 ? 7.863 10.809 -22.735 1.00 54.53 71 GLU A N 1
ATOM 548 C CA . GLU A 1 71 ? 9.022 11.678 -22.424 1.00 54.53 71 GLU A CA 1
ATOM 549 C C . GLU A 1 71 ? 9.361 11.697 -20.915 1.00 54.53 71 GLU A C 1
ATOM 551 O O . GLU A 1 71 ? 10.485 11.988 -20.517 1.00 54.53 71 GLU A O 1
ATOM 556 N N . ARG A 1 72 ? 8.389 11.331 -20.066 1.00 57.44 72 ARG A N 1
ATOM 557 C CA . ARG A 1 72 ? 8.482 11.230 -18.602 1.00 57.44 72 ARG A CA 1
ATOM 558 C C . ARG A 1 72 ? 8.857 9.836 -18.056 1.00 57.44 72 ARG A C 1
ATOM 560 O O . ARG A 1 72 ? 8.864 9.648 -16.843 1.00 57.44 72 ARG A O 1
ATOM 567 N N . GLY A 1 73 ? 9.135 8.846 -18.906 1.00 69.12 73 GLY A N 1
ATOM 568 C CA . GLY A 1 73 ? 9.584 7.497 -18.526 1.00 69.12 73 GLY A CA 1
ATOM 569 C C . GLY A 1 73 ? 8.483 6.430 -18.396 1.00 69.12 73 GLY A C 1
ATOM 570 O O . GLY A 1 73 ? 8.628 5.358 -18.979 1.00 69.12 73 GLY A O 1
ATOM 571 N N . PHE A 1 74 ? 7.379 6.703 -17.688 1.00 75.81 74 PHE A N 1
ATOM 572 C CA . PHE A 1 74 ? 6.214 5.798 -17.589 1.00 75.81 74 PHE A CA 1
ATOM 573 C C . PHE A 1 74 ? 5.035 6.311 -18.415 1.00 75.81 74 PHE A C 1
ATOM 575 O O . PHE A 1 74 ? 4.844 7.519 -18.557 1.00 75.81 74 PHE A O 1
ATOM 582 N N . THR A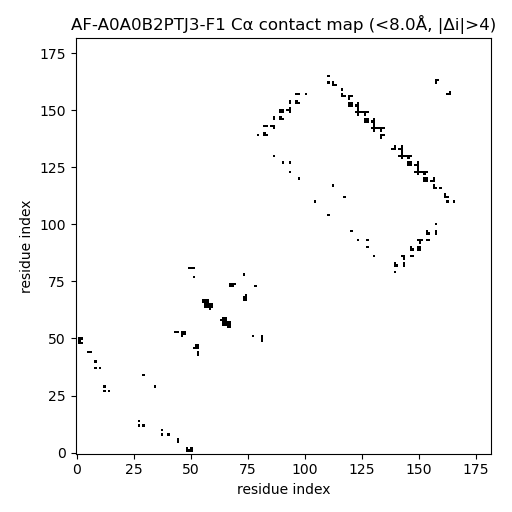 1 75 ? 4.227 5.398 -18.949 1.00 79.50 75 THR A N 1
ATOM 583 C CA . THR A 1 75 ? 2.960 5.763 -19.605 1.00 79.50 75 THR A CA 1
ATOM 584 C C . THR A 1 75 ? 1.857 6.013 -18.572 1.00 79.50 75 THR A C 1
ATOM 586 O O . THR A 1 75 ? 1.915 5.509 -17.450 1.00 79.50 75 THR A O 1
ATOM 589 N N . GLU A 1 76 ? 0.825 6.780 -18.937 1.00 81.81 76 GLU A N 1
ATOM 590 C CA . GLU A 1 76 ? -0.285 7.095 -18.022 1.00 81.81 76 GLU A CA 1
ATOM 591 C C . GLU A 1 76 ? -1.000 5.834 -17.525 1.00 81.81 76 GLU A C 1
ATOM 593 O O . GLU A 1 76 ? -1.246 5.702 -16.330 1.00 81.81 76 GLU A O 1
ATOM 598 N N . TRP A 1 77 ? -1.245 4.853 -18.402 1.00 81.19 77 TRP A N 1
ATOM 599 C CA . TRP A 1 77 ? -1.889 3.598 -18.006 1.00 81.19 77 TRP A CA 1
ATOM 600 C C . TRP A 1 77 ? -1.026 2.766 -17.046 1.00 81.19 77 TRP A C 1
ATOM 602 O O . TRP A 1 77 ? -1.567 2.079 -16.181 1.00 81.19 77 TRP A O 1
ATOM 612 N N . GLU A 1 78 ? 0.307 2.821 -17.160 1.00 82.38 78 GLU A N 1
ATOM 613 C CA . GLU A 1 78 ? 1.214 2.136 -16.230 1.00 82.38 78 GLU A CA 1
ATOM 614 C C . GLU A 1 78 ? 1.118 2.736 -14.835 1.00 82.38 78 GLU A C 1
ATOM 616 O O . GLU A 1 78 ? 1.016 1.997 -13.854 1.00 82.38 78 GLU A O 1
ATOM 621 N N . LEU A 1 79 ? 1.110 4.067 -14.749 1.00 84.19 79 LEU A N 1
ATOM 622 C CA . LEU A 1 79 ? 0.912 4.780 -13.489 1.00 84.19 79 LEU A CA 1
ATOM 623 C C . LEU A 1 79 ? -0.456 4.455 -12.884 1.00 84.19 79 LEU A C 1
ATOM 625 O O . LEU A 1 79 ? -0.546 4.199 -11.683 1.00 84.19 79 LEU A O 1
ATOM 629 N N . ASP A 1 80 ? -1.492 4.373 -13.715 1.00 86.31 80 ASP A N 1
ATOM 630 C CA . ASP A 1 80 ? -2.850 4.048 -13.286 1.00 86.31 80 ASP A CA 1
ATOM 631 C C . ASP A 1 80 ? -2.942 2.623 -12.711 1.00 86.31 80 ASP A C 1
ATOM 633 O O . ASP A 1 80 ? -3.480 2.402 -11.620 1.00 86.31 80 ASP A O 1
ATOM 637 N N . VAL A 1 81 ? -2.337 1.641 -13.391 1.00 86.44 81 VAL A N 1
ATOM 638 C CA . VAL A 1 81 ? -2.251 0.247 -12.921 1.00 86.44 81 VAL A CA 1
ATOM 639 C C . VAL A 1 81 ? -1.471 0.152 -11.609 1.00 86.44 81 VAL A C 1
ATOM 641 O O . VAL A 1 81 ? -1.907 -0.539 -10.681 1.00 86.44 81 VAL A O 1
ATOM 644 N N . LEU A 1 82 ? -0.335 0.849 -11.504 1.00 87.19 82 LEU A N 1
ATOM 645 C CA . LEU A 1 82 ? 0.467 0.886 -10.281 1.00 87.19 82 LEU A CA 1
ATOM 646 C C . LEU A 1 82 ? -0.313 1.508 -9.121 1.00 87.19 82 LEU A C 1
ATOM 648 O O . LEU A 1 82 ? -0.339 0.933 -8.030 1.00 87.19 82 LEU A O 1
ATOM 652 N N . SER A 1 83 ? -0.990 2.633 -9.355 1.00 89.00 83 SER A N 1
ATOM 653 C CA . SER A 1 83 ? -1.801 3.323 -8.351 1.00 89.00 83 SER A CA 1
ATOM 654 C C . SER A 1 83 ? -2.885 2.401 -7.789 1.00 89.00 83 SER A C 1
ATOM 656 O O . SER A 1 83 ? -2.930 2.156 -6.580 1.00 89.00 83 SER A O 1
ATOM 658 N N . ARG A 1 84 ? -3.677 1.764 -8.663 1.00 90.19 84 ARG A N 1
ATOM 659 C CA . ARG A 1 84 ? -4.725 0.806 -8.266 1.00 90.19 84 ARG A CA 1
ATOM 660 C C . ARG A 1 84 ? -4.163 -0.367 -7.466 1.00 90.19 84 ARG A C 1
ATOM 662 O O . ARG A 1 84 ? -4.707 -0.724 -6.421 1.00 90.19 84 ARG A O 1
ATOM 669 N N . LYS A 1 85 ? -3.039 -0.939 -7.910 1.00 91.19 85 LYS A N 1
ATOM 670 C CA . LYS A 1 85 ? -2.362 -2.038 -7.206 1.00 91.19 85 LYS A CA 1
ATOM 671 C C . LYS A 1 85 ? -1.922 -1.622 -5.801 1.00 91.19 85 LYS A C 1
ATOM 673 O O . LYS A 1 85 ? -2.102 -2.391 -4.855 1.00 91.19 85 LYS A O 1
ATOM 678 N N . HIS A 1 86 ? -1.379 -0.415 -5.650 1.00 90.50 86 HIS A N 1
ATOM 679 C CA . HIS A 1 86 ? -0.979 0.123 -4.351 1.00 90.50 86 HIS A CA 1
ATOM 680 C C . HIS A 1 86 ? -2.170 0.402 -3.432 1.00 90.50 86 HIS A C 1
ATOM 682 O O . HIS A 1 86 ? -2.083 0.094 -2.245 1.00 90.50 86 HIS A O 1
ATOM 688 N N . ILE A 1 87 ? -3.282 0.917 -3.961 1.00 94.62 87 ILE A N 1
ATOM 689 C CA . ILE A 1 87 ? -4.518 1.137 -3.195 1.00 94.62 87 ILE A CA 1
ATOM 690 C C . ILE A 1 87 ? -5.033 -0.190 -2.630 1.00 94.62 87 ILE A C 1
ATOM 692 O O . ILE A 1 87 ? -5.219 -0.309 -1.418 1.00 94.62 87 ILE A O 1
ATOM 696 N N . CYS A 1 88 ? -5.195 -1.211 -3.480 1.00 94.75 88 CYS A N 1
ATOM 697 C CA . CYS A 1 88 ? -5.640 -2.539 -3.051 1.00 94.75 88 CYS A CA 1
ATOM 698 C C . CYS A 1 88 ? -4.703 -3.137 -1.998 1.00 94.75 88 CYS A C 1
ATOM 700 O O . CYS A 1 88 ? -5.163 -3.646 -0.977 1.00 94.75 88 CYS A O 1
ATOM 702 N N . PHE A 1 89 ? -3.391 -3.037 -2.219 1.00 94.25 89 PHE A N 1
ATOM 703 C CA . PHE A 1 89 ? -2.397 -3.523 -1.270 1.00 94.25 89 PHE A CA 1
ATOM 704 C C . PHE A 1 89 ? -2.488 -2.810 0.084 1.00 94.25 89 PHE A C 1
ATOM 706 O O . PHE A 1 89 ? -2.488 -3.472 1.118 1.00 94.25 89 PHE A O 1
ATOM 713 N N . ASN A 1 90 ? -2.602 -1.480 0.097 1.00 95.94 90 ASN A N 1
ATOM 714 C CA . ASN A 1 90 ? -2.702 -0.710 1.334 1.00 95.94 90 ASN A CA 1
ATOM 715 C C . ASN A 1 90 ? -3.973 -1.048 2.116 1.00 95.94 90 ASN A C 1
ATOM 717 O O . ASN A 1 90 ? -3.902 -1.239 3.327 1.00 95.94 90 ASN A O 1
ATOM 721 N N . LEU A 1 91 ? -5.112 -1.178 1.430 1.00 96.56 91 LEU A N 1
ATOM 722 C CA . LEU A 1 91 ? -6.380 -1.561 2.052 1.00 96.56 91 LEU A CA 1
ATOM 723 C C . LEU A 1 91 ? -6.337 -2.986 2.611 1.00 96.56 91 LEU A C 1
ATOM 725 O O . LEU A 1 91 ? -6.779 -3.219 3.734 1.00 96.56 91 LEU A O 1
ATOM 729 N N . GLN A 1 92 ? -5.758 -3.932 1.869 1.00 97.00 92 GLN A N 1
ATOM 730 C CA . GLN A 1 92 ? -5.582 -5.305 2.340 1.00 97.00 92 GLN A CA 1
ATOM 731 C C . GLN A 1 92 ? -4.635 -5.371 3.545 1.00 97.00 92 GLN A C 1
ATOM 733 O O . GLN A 1 92 ? -4.912 -6.089 4.507 1.00 97.00 92 GLN A O 1
ATOM 738 N N . SER A 1 93 ? -3.537 -4.612 3.509 1.00 96.25 93 SER A N 1
ATOM 739 C CA . SER A 1 93 ? -2.592 -4.500 4.622 1.00 96.25 93 SER A CA 1
ATOM 740 C C . SER A 1 93 ? -3.285 -3.924 5.853 1.00 96.25 93 SER A C 1
ATOM 742 O O . SER A 1 93 ? -3.223 -4.530 6.913 1.00 96.25 93 SER A O 1
ATOM 744 N N . CYS A 1 94 ? -4.020 -2.819 5.698 1.00 97.00 94 CYS A N 1
ATOM 745 C CA . CYS A 1 94 ? -4.820 -2.205 6.756 1.00 97.00 94 CYS A CA 1
ATOM 746 C C . CYS A 1 94 ? -5.799 -3.212 7.385 1.00 97.00 94 CYS A C 1
ATOM 748 O O . CYS A 1 94 ? -5.770 -3.427 8.596 1.00 97.00 94 CYS A O 1
ATOM 750 N N . ALA A 1 95 ? -6.599 -3.908 6.569 1.00 96.81 95 ALA A N 1
ATOM 751 C CA . ALA A 1 95 ? -7.549 -4.910 7.051 1.00 96.81 95 ALA A CA 1
ATOM 752 C C . ALA A 1 95 ? -6.861 -6.069 7.793 1.00 96.81 95 ALA A C 1
ATOM 754 O O . ALA A 1 95 ? -7.348 -6.523 8.829 1.00 96.81 95 ALA A O 1
ATOM 755 N N . THR A 1 96 ? -5.708 -6.525 7.296 1.00 96.75 96 THR A N 1
ATOM 756 C CA . THR A 1 96 ? -4.924 -7.598 7.927 1.00 96.75 96 THR A CA 1
ATOM 757 C C . THR A 1 96 ? -4.339 -7.142 9.265 1.00 96.75 96 THR A C 1
ATOM 759 O O . THR A 1 96 ? -4.407 -7.884 10.248 1.00 96.75 96 THR A O 1
ATOM 762 N N . THR A 1 97 ? -3.811 -5.917 9.337 1.00 95.81 97 THR A N 1
ATOM 763 C CA . THR A 1 97 ? -3.261 -5.324 10.563 1.00 95.81 97 THR A CA 1
ATOM 764 C C . THR A 1 97 ? -4.348 -5.138 11.617 1.00 95.81 97 THR A C 1
ATOM 766 O O . THR A 1 97 ? -4.204 -5.640 12.729 1.00 95.81 97 THR A O 1
ATOM 769 N N . LEU A 1 98 ? -5.484 -4.525 11.267 1.00 95.50 98 LEU A N 1
ATOM 770 C CA . LEU A 1 98 ? -6.616 -4.352 12.186 1.00 95.50 98 LEU A CA 1
ATOM 771 C C . LEU A 1 98 ? -7.219 -5.694 12.628 1.00 95.50 98 LEU A C 1
ATOM 773 O O . LEU A 1 98 ? -7.552 -5.871 13.799 1.00 95.50 98 LEU A O 1
ATOM 777 N N . GLY A 1 99 ? -7.311 -6.673 11.724 1.00 95.31 99 GLY A N 1
ATOM 778 C CA . GLY A 1 99 ? -7.732 -8.032 12.070 1.00 95.31 99 GLY A CA 1
ATOM 779 C C . GLY A 1 99 ? -6.758 -8.731 13.026 1.00 95.31 99 GLY A C 1
ATOM 780 O O . GLY A 1 99 ? -7.165 -9.515 13.882 1.00 95.31 99 GLY A O 1
ATOM 781 N N . SER A 1 100 ? -5.462 -8.437 12.923 1.00 93.19 100 SER A N 1
ATOM 782 C CA . SER A 1 100 ? -4.440 -8.955 13.840 1.00 93.19 100 SER A CA 1
ATOM 783 C C . SER A 1 100 ? -4.495 -8.253 15.194 1.00 93.19 100 SER A C 1
ATOM 785 O O . SER A 1 100 ? -4.441 -8.931 16.217 1.00 93.19 100 SER A O 1
ATOM 787 N N . LEU A 1 101 ? -4.724 -6.937 15.209 1.00 91.00 101 LEU A N 1
ATOM 788 C CA . LEU A 1 101 ? -4.987 -6.172 16.426 1.00 91.00 101 LEU A CA 1
ATOM 789 C C . LEU A 1 101 ? -6.211 -6.711 17.176 1.00 91.00 101 LEU A C 1
ATOM 791 O O . LEU A 1 101 ? -6.147 -6.944 18.378 1.00 91.00 101 LEU A O 1
ATOM 795 N N . SER A 1 102 ? -7.313 -6.967 16.466 1.00 91.31 102 SER A N 1
ATOM 796 C CA . SER A 1 102 ? -8.539 -7.511 17.059 1.00 91.31 102 SER A CA 1
ATOM 797 C C . SER A 1 102 ? -8.304 -8.871 17.723 1.00 91.31 102 SER A C 1
ATOM 799 O O . SER A 1 102 ? -8.718 -9.078 18.863 1.00 91.31 102 SER A O 1
ATOM 801 N N . ARG A 1 103 ? -7.576 -9.776 17.053 1.00 90.38 103 ARG A N 1
ATOM 802 C CA . ARG A 1 103 ? -7.202 -11.080 17.625 1.00 90.38 103 ARG A CA 1
ATOM 803 C C . ARG A 1 103 ? -6.286 -10.938 18.841 1.00 90.38 103 ARG A C 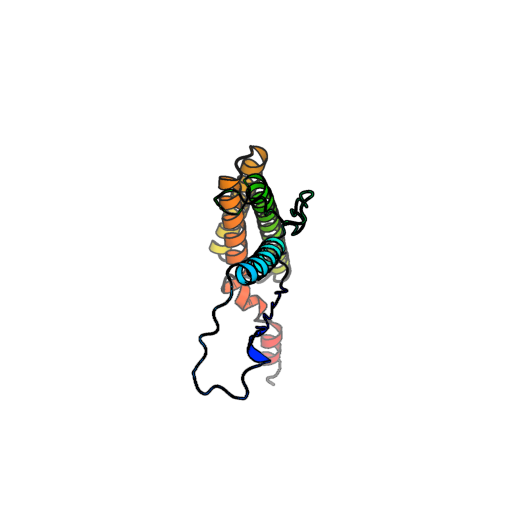1
ATOM 805 O O . ARG A 1 103 ? -6.485 -11.645 19.823 1.00 90.38 103 ARG A O 1
ATOM 812 N N . LEU A 1 104 ? -5.327 -10.010 18.801 1.00 86.69 104 LEU A N 1
ATOM 813 C CA . LEU A 1 104 ? -4.426 -9.740 19.923 1.00 86.69 104 LEU A CA 1
ATOM 814 C C . LEU A 1 104 ? -5.205 -9.280 21.163 1.00 86.69 104 LEU A C 1
ATOM 816 O O . LEU A 1 104 ? -5.054 -9.864 22.235 1.00 86.69 104 LEU A O 1
ATOM 820 N N . VAL A 1 105 ? -6.103 -8.307 20.988 1.00 85.25 105 VAL A N 1
ATOM 821 C CA . VAL A 1 105 ? -6.999 -7.808 22.044 1.00 85.25 105 VAL A CA 1
ATOM 822 C C . VAL A 1 105 ? -7.841 -8.939 22.643 1.00 85.25 105 VAL A C 1
ATOM 824 O O . VAL A 1 105 ? -7.958 -9.040 23.860 1.00 85.25 105 VAL A O 1
ATOM 827 N N . GLN A 1 106 ? -8.407 -9.816 21.806 1.00 85.50 106 GLN A N 1
ATOM 828 C CA . GLN A 1 106 ? -9.215 -10.952 22.271 1.00 85.50 106 GLN A CA 1
ATOM 829 C C . GLN A 1 106 ? -8.392 -11.986 23.050 1.00 85.50 106 GLN A C 1
ATOM 831 O O . GLN A 1 106 ? -8.897 -12.576 24.001 1.00 85.50 106 GLN A O 1
ATOM 836 N N . SER A 1 107 ? -7.133 -12.206 22.662 1.00 83.69 107 SER A N 1
ATOM 837 C CA . SER A 1 107 ? -6.250 -13.175 23.324 1.00 83.69 107 SER A CA 1
ATOM 838 C C . SER A 1 107 ? -5.732 -12.707 24.690 1.00 83.69 107 SER A C 1
ATOM 840 O O . SER A 1 107 ? -5.334 -13.532 25.509 1.00 83.69 107 SER A O 1
ATOM 842 N N . LEU A 1 108 ? -5.762 -11.397 24.959 1.00 79.06 108 LEU A N 1
ATOM 843 C CA . LEU A 1 108 ? -5.222 -10.780 26.171 1.00 79.06 108 LEU A CA 1
ATOM 844 C C . LEU A 1 108 ? -6.311 -9.970 26.901 1.00 79.06 108 LEU A C 1
ATOM 846 O O . LEU A 1 108 ? -6.292 -8.740 26.875 1.00 79.06 108 LEU A O 1
ATOM 850 N N . PRO A 1 109 ? -7.247 -10.623 27.617 1.00 66.12 109 PRO A N 1
ATOM 851 C CA . PRO A 1 109 ? -8.411 -9.964 28.225 1.00 66.12 109 PRO A CA 1
ATOM 852 C C . PRO A 1 109 ? -8.082 -8.945 29.333 1.00 66.12 109 PRO A C 1
ATOM 854 O O . PRO A 1 109 ? -8.961 -8.208 29.766 1.00 66.12 109 PRO A O 1
ATOM 857 N N . ARG A 1 110 ? -6.826 -8.882 29.800 1.00 69.38 110 ARG A N 1
ATOM 858 C CA . ARG A 1 110 ? -6.335 -7.870 30.755 1.00 69.38 110 ARG A CA 1
ATOM 859 C C . ARG A 1 110 ? -5.569 -6.715 30.093 1.00 69.38 110 ARG A C 1
ATOM 861 O O . ARG A 1 110 ? -4.967 -5.908 30.796 1.00 69.38 110 ARG A O 1
ATOM 868 N N . MET A 1 111 ? -5.564 -6.627 28.763 1.00 72.81 111 MET A N 1
ATOM 869 C CA . MET A 1 111 ? -4.885 -5.553 28.040 1.00 72.81 111 MET A CA 1
ATOM 870 C C . MET A 1 111 ? -5.643 -4.227 28.198 1.00 72.81 111 MET A C 1
ATOM 872 O O . MET A 1 111 ? -6.797 -4.111 27.788 1.00 72.81 111 MET A O 1
ATOM 876 N N . ILE A 1 112 ? -4.990 -3.209 28.768 1.00 72.56 112 ILE A N 1
ATOM 877 C CA . ILE A 1 112 ? -5.546 -1.852 28.846 1.00 72.56 112 ILE A CA 1
ATOM 878 C C . ILE A 1 112 ? -5.330 -1.173 27.490 1.00 72.56 112 ILE A C 1
ATOM 880 O O . ILE A 1 112 ? -4.206 -0.820 27.133 1.00 72.56 112 ILE A O 1
ATOM 884 N N . ILE A 1 113 ? -6.408 -0.999 26.725 1.00 78.44 113 ILE A N 1
ATOM 885 C CA . ILE A 1 113 ? -6.373 -0.274 25.450 1.00 78.44 113 ILE A CA 1
ATOM 886 C C . ILE A 1 113 ? -6.484 1.218 25.746 1.00 78.44 113 ILE A C 1
ATOM 888 O O . ILE A 1 113 ? -7.458 1.667 26.343 1.00 78.44 113 ILE A O 1
ATOM 892 N N . MET A 1 114 ? -5.489 1.990 25.317 1.00 84.56 114 MET A N 1
ATOM 893 C CA . MET A 1 114 ? -5.540 3.448 25.400 1.00 84.56 114 MET A CA 1
ATOM 894 C C . MET A 1 114 ? -6.543 4.005 24.385 1.00 84.56 114 MET A C 1
ATOM 896 O O . MET A 1 114 ? -6.598 3.534 23.248 1.00 84.56 114 MET A O 1
ATOM 900 N N . ASP A 1 115 ? -7.261 5.065 24.757 1.00 87.31 115 ASP A N 1
ATOM 901 C CA . ASP A 1 115 ? -8.234 5.733 23.877 1.00 87.31 115 ASP A CA 1
ATOM 902 C C . ASP A 1 115 ? -7.628 6.170 22.536 1.00 87.31 115 ASP A C 1
ATOM 904 O O . ASP A 1 115 ? -8.313 6.178 21.513 1.00 87.31 115 ASP A O 1
ATOM 908 N N . GLU A 1 116 ? -6.336 6.506 22.526 1.00 90.00 116 GLU A N 1
ATOM 909 C CA . GLU A 1 116 ? -5.607 6.892 21.317 1.00 90.00 116 GLU A CA 1
ATOM 910 C C . GLU A 1 116 ? -5.596 5.777 20.262 1.00 90.00 116 GLU A C 1
ATOM 912 O O . GLU A 1 116 ? -5.863 6.037 19.092 1.00 90.00 116 GLU A O 1
ATOM 917 N N . ILE A 1 117 ? -5.418 4.519 20.677 1.00 90.88 117 ILE A N 1
ATOM 918 C CA . ILE A 1 117 ? -5.474 3.360 19.774 1.00 90.88 117 ILE A CA 1
ATOM 919 C C . ILE A 1 117 ? -6.880 3.244 19.177 1.00 90.88 117 ILE A C 1
ATOM 921 O O . ILE A 1 117 ? -7.039 3.043 17.974 1.00 90.88 117 ILE A O 1
ATOM 925 N N . GLY A 1 118 ? -7.920 3.425 19.998 1.00 90.38 118 GLY A N 1
ATOM 926 C CA . GLY A 1 118 ? -9.309 3.416 19.534 1.00 90.38 118 GLY A CA 1
ATOM 927 C C . GLY A 1 118 ? -9.588 4.500 18.486 1.00 90.38 118 GLY A C 1
ATOM 928 O O . GLY A 1 118 ? -10.237 4.230 17.471 1.00 90.38 118 GLY A O 1
ATOM 929 N N . LYS A 1 119 ? -9.052 5.712 18.685 1.00 94.25 119 LYS A N 1
ATOM 930 C CA . LYS A 1 119 ? -9.140 6.809 17.707 1.00 94.25 119 LYS A CA 1
ATOM 931 C C . LYS A 1 119 ? -8.400 6.478 16.414 1.00 94.25 119 LYS A C 1
ATOM 933 O O . LYS A 1 119 ? -8.975 6.650 15.342 1.00 94.25 119 LYS A O 1
ATOM 938 N N . GLN A 1 120 ? -7.175 5.962 16.501 1.00 94.56 120 GLN A N 1
ATOM 939 C CA . GLN A 1 120 ? -6.379 5.568 15.336 1.00 94.56 120 GLN A CA 1
ATOM 940 C C . GLN A 1 120 ? -7.078 4.483 14.510 1.00 94.56 120 GLN A C 1
ATOM 942 O O . GLN A 1 120 ? -7.183 4.615 13.291 1.00 94.56 120 GLN A O 1
ATOM 947 N N . VAL A 1 121 ? -7.655 3.466 15.160 1.00 95.75 121 VAL A N 1
ATOM 948 C CA . VAL A 1 121 ? -8.457 2.429 14.490 1.00 95.75 121 VAL A CA 1
ATOM 949 C C . VAL A 1 121 ? -9.684 3.034 13.803 1.00 95.75 121 VAL A C 1
ATOM 951 O O . VAL A 1 121 ? -9.973 2.704 12.651 1.00 95.75 121 VAL A O 1
ATOM 954 N N . LYS A 1 122 ? -10.396 3.952 14.470 1.00 96.44 122 LYS A N 1
ATOM 955 C CA . LYS A 1 122 ? -11.564 4.628 13.891 1.00 96.44 122 LYS A CA 1
ATOM 956 C C . LYS A 1 122 ? -11.186 5.449 12.655 1.00 96.44 122 LYS A C 1
ATOM 958 O O . LYS A 1 122 ? -11.795 5.269 11.601 1.00 96.44 122 LYS A O 1
ATOM 963 N N . PHE A 1 123 ? -10.165 6.298 12.758 1.00 97.31 123 PHE A N 1
ATOM 964 C CA . PHE A 1 123 ? -9.685 7.113 11.641 1.00 97.31 123 PHE A CA 1
ATOM 965 C C . PHE A 1 123 ? -9.116 6.261 10.505 1.00 97.31 123 PHE A C 1
ATOM 967 O O . PHE A 1 123 ? -9.331 6.575 9.336 1.00 97.31 123 PHE A O 1
ATOM 974 N N . SER A 1 124 ? -8.451 5.148 10.826 1.00 97.56 124 SER A N 1
ATOM 975 C CA . SER A 1 124 ? -7.990 4.175 9.837 1.00 97.56 124 SER A CA 1
ATOM 976 C C . SER A 1 124 ? -9.161 3.609 9.027 1.00 97.56 124 SER A C 1
ATOM 978 O O . SER A 1 124 ? -9.113 3.598 7.794 1.00 97.56 124 SER A O 1
ATOM 980 N N . LEU A 1 125 ? -10.251 3.215 9.696 1.00 97.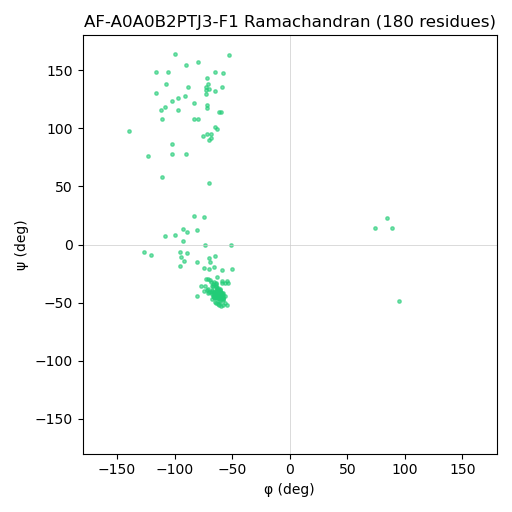44 125 LEU A N 1
ATOM 981 C CA . LEU A 1 125 ? -11.442 2.678 9.039 1.00 97.44 125 LEU A CA 1
ATOM 982 C C . LEU A 1 125 ? -12.172 3.735 8.195 1.00 97.44 125 LEU A C 1
ATOM 984 O O . LEU A 1 125 ? -12.638 3.431 7.096 1.00 97.44 125 LEU A O 1
ATOM 988 N N . GLU A 1 126 ? -12.267 4.972 8.681 1.00 97.81 126 GLU A N 1
ATOM 989 C CA . GLU A 1 126 ? -12.831 6.098 7.926 1.00 97.81 126 GLU A CA 1
ATOM 990 C C . GLU A 1 126 ? -12.002 6.400 6.672 1.00 97.81 126 GLU A C 1
ATOM 992 O O . GLU A 1 126 ? -12.556 6.500 5.577 1.00 97.81 126 GLU A O 1
ATOM 997 N N . ALA A 1 127 ? -10.673 6.446 6.791 1.00 97.12 127 ALA A N 1
ATOM 998 C CA . ALA A 1 127 ? -9.773 6.629 5.657 1.00 97.12 127 ALA A CA 1
ATOM 999 C C . ALA A 1 127 ? -9.862 5.465 4.652 1.00 97.12 127 ALA A C 1
ATOM 1001 O O . ALA A 1 127 ? -9.857 5.698 3.443 1.00 97.12 127 ALA A O 1
ATOM 1002 N N . ALA A 1 128 ? -10.011 4.221 5.123 1.00 97.06 128 ALA A N 1
ATOM 1003 C CA . ALA A 1 128 ? -10.200 3.055 4.260 1.00 97.06 128 ALA A CA 1
ATOM 1004 C C . ALA A 1 128 ? -11.523 3.128 3.475 1.00 97.06 128 ALA A C 1
ATOM 1006 O O . ALA A 1 128 ? -11.544 2.864 2.270 1.00 97.06 128 ALA A O 1
ATOM 1007 N N . LYS A 1 129 ? -12.617 3.546 4.127 1.00 97.12 129 LYS A N 1
ATOM 1008 C CA . LYS A 1 129 ? -13.915 3.784 3.469 1.00 97.12 129 LYS A CA 1
ATOM 1009 C C . LYS A 1 129 ? -13.825 4.903 2.434 1.00 97.12 129 LYS A C 1
ATOM 1011 O O . LYS A 1 129 ? -14.309 4.735 1.317 1.00 97.12 129 LYS A O 1
ATOM 1016 N N . SER A 1 130 ? -13.162 6.008 2.768 1.00 96.62 130 SER A N 1
ATOM 1017 C CA . SER A 1 130 ? -12.921 7.111 1.832 1.00 96.62 130 SER A CA 1
ATOM 1018 C C . SER A 1 130 ? -12.095 6.660 0.628 1.00 96.62 130 SER A C 1
ATOM 1020 O O . SER A 1 130 ? -12.441 6.981 -0.505 1.00 96.62 130 SER A O 1
ATOM 1022 N N . ALA A 1 131 ? -11.059 5.843 0.838 1.00 96.31 131 ALA A N 1
ATOM 1023 C CA . ALA A 1 131 ? -10.276 5.273 -0.253 1.00 96.31 131 ALA A CA 1
ATOM 1024 C C . ALA A 1 131 ? -11.132 4.389 -1.173 1.00 96.31 131 ALA A C 1
ATOM 1026 O O . ALA A 1 131 ? -11.032 4.513 -2.394 1.00 96.31 131 ALA A O 1
ATOM 1027 N N . GLN A 1 132 ? -11.998 3.541 -0.610 1.00 95.38 132 GLN A N 1
ATOM 1028 C CA . GLN A 1 132 ? -12.906 2.690 -1.381 1.00 95.38 132 GLN A CA 1
ATOM 1029 C C . GLN A 1 132 ? -13.927 3.512 -2.184 1.00 95.38 132 GLN A C 1
ATOM 1031 O O . GLN A 1 132 ? -14.128 3.236 -3.364 1.00 95.38 132 GLN A O 1
ATOM 1036 N N . SER A 1 133 ? -14.528 4.535 -1.571 1.00 95.88 133 SER A N 1
ATOM 1037 C CA . SER A 1 133 ? -15.478 5.442 -2.232 1.00 95.88 133 SER A CA 1
ATOM 1038 C C . SER A 1 133 ? -14.814 6.230 -3.366 1.00 95.88 133 SER A C 1
ATOM 1040 O O . SER A 1 133 ? -15.308 6.284 -4.487 1.00 95.88 133 SER A O 1
ATOM 1042 N N . ASN A 1 134 ? -13.622 6.777 -3.123 1.00 94.69 134 ASN A N 1
ATOM 1043 C CA . ASN A 1 134 ? -12.873 7.487 -4.158 1.00 94.69 134 ASN A CA 1
ATOM 1044 C C . ASN A 1 134 ? -12.470 6.550 -5.308 1.00 94.69 134 ASN A C 1
ATOM 1046 O O . ASN A 1 134 ? -12.513 6.949 -6.469 1.00 94.69 134 ASN A O 1
ATOM 1050 N N . ALA A 1 135 ? -12.135 5.289 -5.008 1.00 91.56 135 ALA A N 1
ATOM 1051 C CA . ALA A 1 135 ? -11.820 4.291 -6.027 1.00 91.56 135 ALA A CA 1
ATOM 1052 C C . ALA A 1 135 ? -13.039 3.905 -6.881 1.00 91.56 135 ALA A C 1
ATOM 1054 O O . ALA A 1 135 ? -12.870 3.672 -8.077 1.00 91.56 135 ALA A O 1
ATOM 1055 N N . SER A 1 136 ? -14.249 3.850 -6.306 1.00 91.19 136 SER A N 1
ATOM 1056 C CA . SER A 1 136 ? -15.472 3.539 -7.062 1.00 91.19 136 SER A CA 1
ATOM 1057 C C . SER A 1 136 ? -15.915 4.687 -7.970 1.00 91.19 136 SER A C 1
ATOM 1059 O O . SER A 1 136 ? -16.467 4.432 -9.037 1.00 91.19 136 SER A O 1
ATOM 1061 N N . ILE A 1 137 ? -15.625 5.934 -7.586 1.00 92.00 137 ILE A N 1
ATOM 1062 C CA . ILE A 1 137 ? -15.888 7.140 -8.391 1.00 92.00 137 ILE A CA 1
ATOM 1063 C C . ILE A 1 137 ? -14.798 7.353 -9.467 1.00 92.00 137 ILE A C 1
ATOM 1065 O O . ILE A 1 137 ? -14.997 8.107 -10.414 1.00 92.00 137 ILE A O 1
ATOM 1069 N N . GLY A 1 138 ? -13.654 6.665 -9.358 1.00 86.75 138 GLY A N 1
ATOM 1070 C CA . GLY A 1 138 ? -12.532 6.772 -10.300 1.00 86.75 138 GLY A CA 1
ATOM 1071 C C . GLY A 1 138 ? -11.510 7.861 -9.954 1.00 86.75 138 GLY A C 1
ATOM 1072 O O . GLY A 1 138 ? -10.666 8.194 -10.780 1.00 86.75 138 GLY A O 1
ATOM 1073 N N . ILE A 1 139 ? -11.545 8.409 -8.736 1.00 89.81 139 ILE A N 1
ATOM 1074 C CA . ILE A 1 139 ? -10.599 9.427 -8.253 1.00 89.81 139 ILE A CA 1
ATOM 1075 C C . ILE A 1 139 ? -9.409 8.722 -7.581 1.00 89.81 139 ILE A C 1
ATOM 1077 O O . ILE A 1 139 ? -9.320 8.622 -6.351 1.00 89.81 139 ILE A O 1
ATOM 1081 N N . TYR A 1 140 ? -8.492 8.189 -8.394 1.00 88.12 140 TYR A N 1
ATOM 1082 C CA . TYR A 1 140 ? -7.395 7.345 -7.904 1.00 88.12 140 TYR A CA 1
ATOM 1083 C C . TYR A 1 140 ? -6.361 8.094 -7.061 1.00 88.12 140 TYR A C 1
ATOM 1085 O O . TYR A 1 140 ? -5.858 7.515 -6.103 1.00 88.12 140 TYR A O 1
ATOM 1093 N N . ASP A 1 141 ? -6.090 9.372 -7.330 1.00 90.38 141 ASP A N 1
ATOM 1094 C CA . ASP A 1 141 ? -5.118 10.148 -6.546 1.00 90.38 141 ASP A CA 1
ATOM 1095 C C . ASP A 1 141 ? -5.574 10.336 -5.096 1.00 90.38 141 ASP A C 1
ATOM 1097 O O . ASP A 1 141 ? -4.847 10.024 -4.149 1.00 90.38 141 ASP A O 1
ATOM 1101 N N . ALA A 1 142 ? -6.825 10.767 -4.908 1.00 92.88 142 ALA A N 1
ATOM 1102 C CA . ALA A 1 142 ? -7.420 10.902 -3.582 1.00 92.88 142 ALA A CA 1
ATOM 1103 C C . ALA A 1 142 ? -7.538 9.537 -2.887 1.00 92.88 142 ALA A C 1
ATOM 1105 O O . ALA A 1 142 ? -7.240 9.412 -1.699 1.00 92.88 142 ALA A O 1
ATOM 1106 N N . SER A 1 143 ? -7.919 8.491 -3.630 1.00 95.00 143 SER A N 1
ATOM 1107 C CA . SER A 1 143 ? -7.965 7.123 -3.107 1.00 95.00 143 SER A CA 1
ATOM 1108 C C . SER A 1 143 ? -6.587 6.627 -2.650 1.00 95.00 143 SER A C 1
ATOM 1110 O O . SER A 1 143 ? -6.466 6.042 -1.572 1.00 95.00 143 SER A O 1
ATOM 1112 N N . ALA A 1 144 ? -5.525 6.921 -3.403 1.00 93.56 144 ALA A N 1
ATOM 1113 C CA . ALA A 1 144 ? -4.155 6.564 -3.055 1.00 93.56 144 ALA A CA 1
ATOM 1114 C C . ALA A 1 144 ? -3.714 7.229 -1.748 1.00 93.56 144 ALA A C 1
ATOM 1116 O O . ALA A 1 144 ? -3.185 6.536 -0.874 1.00 93.56 144 ALA A O 1
ATOM 1117 N N . VAL A 1 145 ? -3.989 8.524 -1.571 1.00 95.88 145 VAL A N 1
ATOM 1118 C CA . VAL A 1 145 ? -3.686 9.253 -0.328 1.00 95.88 145 VAL A CA 1
ATOM 1119 C C . VAL A 1 145 ? -4.443 8.653 0.858 1.00 95.88 145 VAL A C 1
ATOM 1121 O O . VAL A 1 145 ? -3.819 8.266 1.848 1.00 95.88 145 VAL A O 1
ATOM 1124 N N . SER A 1 146 ? -5.763 8.480 0.739 1.00 96.62 146 SER A N 1
ATOM 1125 C CA . SER A 1 146 ? -6.579 7.896 1.811 1.00 96.62 146 SER A CA 1
ATOM 1126 C C . SER A 1 146 ? -6.170 6.454 2.137 1.00 96.62 146 SER A C 1
ATOM 1128 O O . SER A 1 146 ? -6.125 6.077 3.307 1.00 96.62 146 SER A O 1
ATOM 1130 N N . SER A 1 147 ? -5.794 5.649 1.135 1.00 97.25 147 SER A N 1
ATOM 1131 C CA . SER A 1 147 ? -5.336 4.270 1.355 1.00 97.25 147 SER A CA 1
ATOM 1132 C C . SER A 1 147 ? -4.034 4.227 2.164 1.00 97.25 147 SER A C 1
ATOM 1134 O O . SER A 1 147 ? -3.925 3.434 3.100 1.00 97.25 147 SER A O 1
ATOM 1136 N N . ARG A 1 148 ? -3.070 5.113 1.869 1.00 96.56 148 ARG A N 1
ATOM 1137 C CA . ARG A 1 148 ? -1.808 5.225 2.619 1.00 96.56 148 ARG A CA 1
ATOM 1138 C C . ARG A 1 148 ? -2.064 5.654 4.057 1.00 96.56 148 ARG A C 1
ATOM 1140 O O . ARG A 1 148 ? -1.533 5.032 4.969 1.00 96.56 148 ARG A O 1
ATOM 1147 N N . GLN A 1 149 ? -2.922 6.655 4.248 1.00 97.44 149 GLN A N 1
ATOM 1148 C CA . GLN A 1 149 ? -3.311 7.120 5.577 1.00 97.44 149 GLN A CA 1
ATOM 1149 C C . GLN A 1 149 ? -3.984 6.005 6.388 1.00 97.44 149 GLN A C 1
ATOM 1151 O O . GLN A 1 149 ? -3.620 5.789 7.540 1.00 97.44 149 GLN A O 1
ATOM 1156 N N . SER A 1 150 ? -4.909 5.250 5.781 1.00 97.81 150 SER A N 1
ATOM 1157 C CA . SER A 1 150 ? -5.584 4.135 6.458 1.00 97.81 150 SER A CA 1
ATOM 1158 C C . SER A 1 150 ? -4.597 3.083 6.960 1.00 97.81 150 SER A C 1
ATOM 1160 O O . SER A 1 150 ? -4.691 2.638 8.103 1.00 97.81 150 SER A O 1
ATOM 1162 N N . ARG A 1 151 ? -3.609 2.734 6.129 1.00 97.31 151 ARG A N 1
ATOM 1163 C CA . ARG A 1 151 ? -2.572 1.769 6.472 1.00 97.31 151 ARG A CA 1
ATOM 1164 C C . ARG A 1 151 ? -1.653 2.291 7.574 1.00 97.31 151 ARG A C 1
ATOM 1166 O O . ARG A 1 151 ? -1.430 1.557 8.527 1.00 97.31 151 ARG A O 1
ATOM 1173 N N . SER A 1 152 ? -1.178 3.533 7.462 1.00 97.50 152 SER A N 1
ATOM 1174 C CA . SER A 1 152 ? -0.319 4.158 8.478 1.00 97.50 152 SER A CA 1
ATOM 1175 C C . SER A 1 152 ? -0.994 4.148 9.845 1.00 97.50 152 SER A C 1
ATOM 1177 O O . SER A 1 152 ? -0.429 3.633 10.793 1.00 97.50 152 SER A O 1
ATOM 1179 N N . LEU A 1 153 ? -2.248 4.603 9.927 1.00 96.94 153 LEU A N 1
ATOM 1180 C CA . LEU A 1 153 ? -2.995 4.642 11.188 1.00 96.94 153 LEU A CA 1
ATOM 1181 C C . LEU A 1 153 ? -3.249 3.246 11.777 1.00 96.94 153 LEU A C 1
ATOM 1183 O O . LEU A 1 153 ? -3.266 3.084 12.994 1.00 96.94 153 LEU A O 1
ATOM 1187 N N . ALA A 1 154 ? -3.454 2.231 10.930 1.00 96.44 154 ALA A N 1
ATOM 1188 C CA . ALA A 1 154 ? -3.580 0.850 11.392 1.00 96.44 154 ALA A CA 1
ATOM 1189 C C . ALA A 1 154 ? -2.254 0.310 11.948 1.00 96.44 154 ALA A C 1
ATOM 1191 O O . ALA A 1 154 ? -2.258 -0.399 12.954 1.00 96.44 154 ALA A O 1
ATOM 1192 N N . GLU A 1 155 ? -1.133 0.627 11.295 1.00 95.25 155 GLU A N 1
ATOM 1193 C CA . GLU A 1 155 ? 0.210 0.272 11.757 1.00 95.25 155 GLU A CA 1
ATOM 1194 C C . GLU A 1 155 ? 0.544 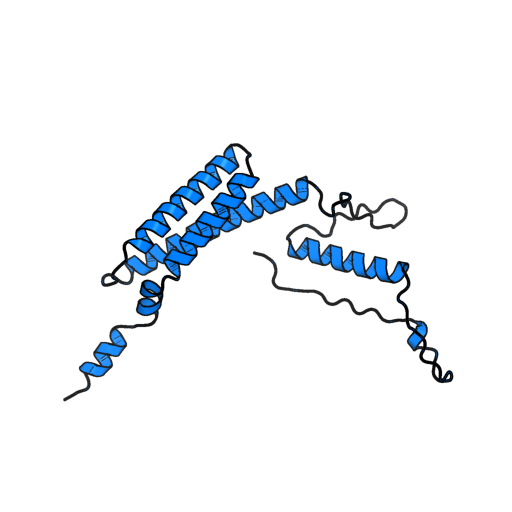1.011 13.065 1.00 95.25 155 GLU A C 1
ATOM 1196 O O . GLU A 1 155 ? 0.949 0.358 14.022 1.00 95.25 155 GLU A O 1
ATOM 1201 N N . ASP A 1 156 ? 0.263 2.312 13.167 1.00 93.94 156 ASP A N 1
ATOM 1202 C CA . ASP A 1 156 ? 0.463 3.112 14.386 1.00 93.94 156 ASP A CA 1
ATOM 1203 C C . ASP A 1 156 ? -0.324 2.543 15.578 1.00 93.94 156 ASP A C 1
ATOM 1205 O O . ASP A 1 156 ? 0.215 2.415 16.679 1.00 93.94 156 ASP A O 1
ATOM 1209 N N . ALA A 1 157 ? -1.573 2.122 15.344 1.00 92.19 157 ALA A N 1
ATOM 1210 C CA . ALA A 1 157 ? -2.402 1.481 16.360 1.00 92.19 157 ALA A CA 1
ATOM 1211 C C . ALA A 1 157 ? -1.839 0.123 16.796 1.00 92.19 157 ALA A C 1
ATOM 1213 O O . ALA A 1 157 ? -1.805 -0.177 17.987 1.00 92.19 157 ALA A O 1
ATOM 1214 N N . PHE A 1 158 ? -1.405 -0.714 15.852 1.00 90.94 158 PHE A N 1
ATOM 1215 C CA . PHE A 1 158 ? -0.901 -2.055 16.154 1.00 90.94 158 PHE A CA 1
ATOM 1216 C C . PHE A 1 158 ? 0.476 -2.032 16.831 1.00 90.94 158 PHE A C 1
ATOM 1218 O O . PHE A 1 158 ? 0.716 -2.804 17.757 1.00 90.94 158 PHE A O 1
ATOM 1225 N N . PHE A 1 159 ? 1.361 -1.132 16.399 1.00 90.00 159 PHE A N 1
ATOM 1226 C CA . PHE A 1 159 ? 2.719 -0.979 16.926 1.00 90.00 159 PHE A CA 1
ATOM 1227 C C . PHE A 1 159 ? 2.817 0.052 18.056 1.00 90.00 159 PHE A C 1
ATOM 1229 O O . PHE A 1 159 ? 3.919 0.448 18.442 1.00 90.00 159 PHE A O 1
ATOM 1236 N N . HIS A 1 160 ? 1.684 0.478 18.619 1.00 89.31 160 HIS A N 1
ATOM 1237 C CA . HIS A 1 160 ? 1.680 1.406 19.739 1.00 89.31 160 HIS A CA 1
ATOM 1238 C C . HIS A 1 160 ? 2.471 0.814 20.929 1.00 89.31 160 HIS A C 1
ATOM 1240 O O . HIS A 1 160 ? 2.256 -0.354 21.278 1.00 89.31 160 HIS A O 1
ATOM 1246 N N . PRO A 1 161 ? 3.345 1.586 21.611 1.00 85.44 161 PRO A N 1
ATOM 1247 C CA . PRO A 1 161 ? 4.222 1.063 22.663 1.00 85.44 161 PRO A CA 1
ATOM 1248 C C . PRO A 1 161 ? 3.507 0.294 23.780 1.00 85.44 161 PRO A C 1
ATOM 1250 O O . PRO A 1 161 ? 4.062 -0.663 24.312 1.00 85.44 161 PRO A O 1
ATOM 1253 N N . SER A 1 162 ? 2.275 0.682 24.122 1.00 80.06 162 SER A N 1
ATOM 1254 C CA . SER A 1 162 ? 1.463 0.003 25.143 1.00 80.06 162 SER A CA 1
ATOM 1255 C C . SER A 1 162 ? 0.940 -1.373 24.717 1.00 80.06 162 SER A C 1
ATOM 1257 O O . SER A 1 162 ? 0.764 -2.236 25.568 1.00 80.06 162 SER A O 1
ATOM 1259 N N . ILE A 1 163 ? 0.709 -1.600 23.421 1.00 80.31 163 ILE A N 1
ATOM 1260 C CA . ILE A 1 163 ? 0.338 -2.917 22.885 1.00 80.31 163 ILE A CA 1
ATOM 1261 C C . ILE A 1 163 ? 1.592 -3.774 22.729 1.00 80.31 163 ILE A C 1
ATOM 1263 O O . ILE A 1 163 ? 1.614 -4.940 23.132 1.00 80.31 163 ILE A O 1
ATOM 1267 N N . MET A 1 164 ? 2.658 -3.174 22.193 1.00 77.06 164 MET A N 1
ATOM 1268 C CA . MET A 1 164 ? 3.931 -3.851 21.976 1.00 77.06 164 MET A CA 1
ATOM 1269 C C . MET A 1 164 ? 4.498 -4.376 23.302 1.00 77.06 164 MET A C 1
ATOM 1271 O O . MET A 1 164 ? 4.862 -5.546 23.391 1.00 77.06 164 MET A O 1
ATOM 1275 N N . SER A 1 165 ? 4.503 -3.562 24.362 1.00 70.38 165 SER A N 1
ATOM 1276 C CA . SER A 1 165 ? 5.052 -3.950 25.667 1.00 70.38 165 SER A CA 1
ATOM 1277 C C . SER A 1 165 ? 4.348 -5.162 26.280 1.00 70.38 165 SER A C 1
ATOM 1279 O O . SER A 1 165 ? 5.015 -6.030 26.835 1.00 70.38 165 SER A O 1
ATOM 1281 N N . ILE A 1 166 ? 3.027 -5.273 26.127 1.00 66.06 166 ILE A N 1
ATOM 1282 C CA . ILE A 1 166 ? 2.237 -6.387 26.668 1.00 66.06 166 ILE A CA 1
ATOM 1283 C C . ILE A 1 166 ? 2.468 -7.667 25.855 1.00 66.06 166 ILE A C 1
ATOM 1285 O O . ILE A 1 166 ? 2.552 -8.744 26.436 1.00 66.06 166 ILE A O 1
ATOM 1289 N N . SER A 1 167 ? 2.656 -7.565 24.535 1.00 59.97 167 SER A N 1
ATOM 1290 C CA . SER A 1 167 ? 3.005 -8.727 23.702 1.00 59.97 167 SER A CA 1
ATOM 1291 C C . SER A 1 167 ? 4.364 -9.352 24.064 1.00 59.97 167 SER A C 1
ATOM 1293 O O . SER A 1 167 ? 4.541 -10.559 23.913 1.00 59.97 167 SER A O 1
ATOM 1295 N N . TYR A 1 168 ? 5.298 -8.553 24.599 1.00 59.03 168 TYR A N 1
ATOM 1296 C CA . TYR A 1 168 ? 6.597 -9.023 25.099 1.00 59.03 168 TYR A CA 1
ATOM 1297 C C . TYR A 1 168 ? 6.597 -9.365 26.598 1.00 59.03 168 TYR A C 1
ATOM 1299 O O . TYR A 1 168 ? 7.526 -10.016 27.075 1.00 59.03 168 TYR A O 1
ATOM 1307 N N . TYR A 1 169 ? 5.572 -8.958 27.349 1.00 55.94 169 TYR A N 1
ATOM 1308 C CA . TYR A 1 169 ? 5.466 -9.188 28.788 1.00 55.94 169 TYR A CA 1
ATOM 1309 C C . TYR A 1 169 ? 4.506 -10.348 29.080 1.00 55.94 169 TYR A C 1
ATOM 1311 O O . TYR A 1 169 ? 3.315 -10.159 29.328 1.00 55.94 169 TYR A O 1
ATOM 1319 N N . SER A 1 170 ? 5.022 -11.581 29.062 1.00 55.91 170 SER A N 1
ATOM 1320 C CA . SER A 1 170 ? 4.242 -12.742 29.507 1.00 55.91 170 SER A CA 1
ATOM 1321 C C . SER A 1 170 ? 4.084 -12.719 31.026 1.00 55.91 170 SER A C 1
ATOM 1323 O O . SER A 1 170 ? 5.056 -12.842 31.768 1.00 55.91 170 SER A O 1
ATOM 1325 N N . PHE A 1 171 ? 2.841 -12.617 31.500 1.00 55.50 171 PHE A N 1
ATOM 1326 C CA . PHE A 1 171 ? 2.499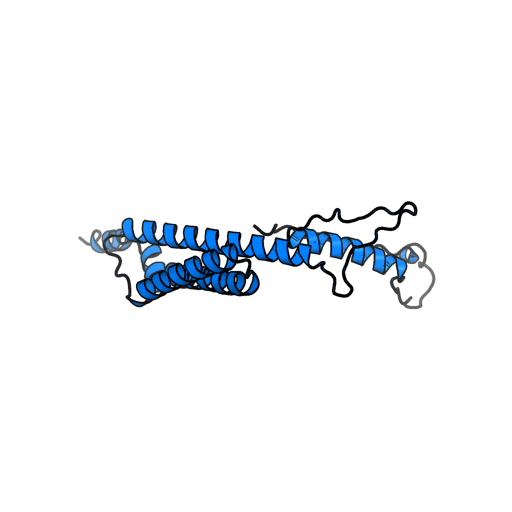 -12.687 32.926 1.00 55.50 171 PHE A CA 1
ATOM 1327 C C . PHE A 1 171 ? 2.946 -14.010 33.584 1.00 55.50 171 PHE A C 1
ATOM 1329 O O . PHE A 1 171 ? 3.182 -14.053 34.791 1.00 55.50 171 PHE A O 1
ATOM 1336 N N . GLU A 1 172 ? 3.150 -15.068 32.790 1.00 57.12 172 GLU A N 1
ATOM 1337 C CA . GLU A 1 172 ? 3.754 -16.330 33.241 1.00 57.12 172 GLU A CA 1
ATOM 1338 C C . GLU A 1 172 ? 5.171 -16.146 33.812 1.00 57.12 172 GLU A C 1
ATOM 1340 O O . GLU A 1 172 ? 5.522 -16.806 34.791 1.00 57.12 172 GLU A O 1
ATOM 1345 N N . HIS A 1 173 ? 5.959 -15.190 33.299 1.00 56.72 173 HIS A N 1
ATOM 1346 C CA . HIS A 1 173 ? 7.268 -14.863 33.876 1.00 56.72 173 HIS A CA 1
ATOM 1347 C C . HIS A 1 173 ? 7.149 -14.198 35.249 1.00 56.72 173 HIS A C 1
ATOM 1349 O O . HIS A 1 173 ? 8.008 -14.408 36.099 1.00 56.72 173 HIS A O 1
ATOM 1355 N N . CYS A 1 174 ? 6.076 -13.443 35.504 1.00 55.88 174 CYS A N 1
ATOM 1356 C CA . CYS A 1 174 ? 5.841 -12.881 36.831 1.00 55.88 174 CYS A CA 1
ATOM 1357 C C . CYS A 1 174 ? 5.448 -13.964 37.833 1.00 55.88 174 CYS A C 1
ATOM 1359 O O . CYS A 1 174 ? 5.964 -13.969 38.946 1.00 55.88 174 CYS A O 1
ATOM 1361 N N . PHE A 1 175 ? 4.590 -14.910 37.440 1.00 55.50 175 PHE A N 1
ATOM 1362 C CA . PHE A 1 175 ? 4.223 -16.010 38.331 1.00 55.50 175 PHE A CA 1
ATOM 1363 C C . PHE A 1 175 ? 5.440 -16.854 38.709 1.00 55.50 175 PHE A C 1
ATOM 1365 O O . PHE A 1 175 ? 5.645 -17.074 39.893 1.00 55.50 175 PHE A O 1
ATOM 1372 N N . ALA A 1 176 ? 6.307 -17.207 37.754 1.00 58.19 176 ALA A N 1
ATOM 1373 C CA . ALA A 1 176 ? 7.529 -17.963 38.040 1.00 58.19 176 ALA A CA 1
ATOM 1374 C C . ALA A 1 176 ? 8.482 -17.257 39.028 1.00 58.19 176 ALA A C 1
ATOM 1376 O O . ALA A 1 176 ? 9.159 -17.927 39.803 1.00 58.19 176 ALA A O 1
ATOM 1377 N N . ILE A 1 177 ? 8.519 -15.920 39.037 1.00 58.75 177 ILE A N 1
ATOM 1378 C CA . ILE A 1 177 ? 9.355 -15.144 39.968 1.00 58.75 177 ILE A CA 1
ATOM 1379 C C . ILE A 1 177 ? 8.741 -15.102 41.378 1.00 58.75 177 ILE A C 1
ATOM 1381 O O . ILE A 1 177 ? 9.476 -15.149 42.359 1.00 58.75 177 ILE A O 1
ATOM 1385 N N . TYR A 1 178 ? 7.410 -15.046 41.502 1.00 59.69 178 TYR A N 1
ATOM 1386 C CA . TYR A 1 178 ? 6.734 -14.930 42.803 1.00 59.69 178 TYR A CA 1
ATOM 1387 C C . TYR A 1 178 ? 6.280 -16.266 43.412 1.00 59.69 178 TYR A C 1
ATOM 1389 O O . TYR A 1 178 ? 6.047 -16.325 44.615 1.00 59.69 178 TYR A O 1
ATOM 1397 N N . SER A 1 179 ? 6.162 -17.341 42.626 1.00 61.06 179 SER A N 1
ATOM 1398 C CA . SER A 1 179 ? 5.794 -18.677 43.120 1.00 61.06 179 SER A CA 1
ATOM 1399 C C . SER A 1 179 ? 6.994 -19.532 43.541 1.00 61.06 179 SER A C 1
ATOM 1401 O O . SER A 1 179 ? 6.798 -20.612 44.091 1.00 61.06 179 SER A O 1
ATOM 1403 N N . VAL A 1 180 ? 8.226 -19.073 43.291 1.00 55.44 180 VAL A N 1
ATOM 1404 C CA . VAL A 1 180 ? 9.477 -19.720 43.729 1.00 55.44 180 VAL A CA 1
ATOM 1405 C C . VAL A 1 180 ? 10.143 -18.858 44.803 1.00 55.44 180 VAL A C 1
ATOM 1407 O O . VAL A 1 180 ? 11.268 -18.393 44.657 1.00 55.44 180 VAL A O 1
ATOM 1410 N N . CYS A 1 181 ? 9.423 -18.605 45.892 1.00 43.16 181 CYS A N 1
ATOM 1411 C CA . CYS A 1 181 ? 10.022 -18.108 47.126 1.00 43.16 181 CYS A CA 1
ATOM 1412 C C . CYS A 1 181 ? 9.334 -18.825 48.304 1.00 43.16 181 CYS A C 1
ATOM 1414 O O . CYS A 1 181 ? 8.195 -18.472 48.620 1.00 43.16 181 CYS A O 1
ATOM 1416 N N . PRO A 1 182 ? 9.933 -19.899 48.856 1.00 52.16 182 PRO A N 1
ATOM 1417 C CA . PRO A 1 182 ? 9.509 -20.481 50.129 1.00 52.16 182 PRO A CA 1
ATOM 1418 C C . PRO A 1 182 ? 9.816 -19.560 51.318 1.00 52.16 182 PRO A C 1
ATOM 1420 O O . PRO A 1 182 ? 10.770 -18.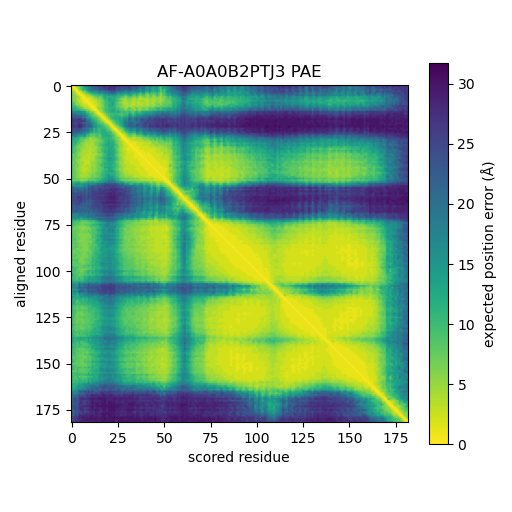754 51.222 1.00 52.16 182 PRO A O 1
#

Solvent-accessible surface area (backbone atoms o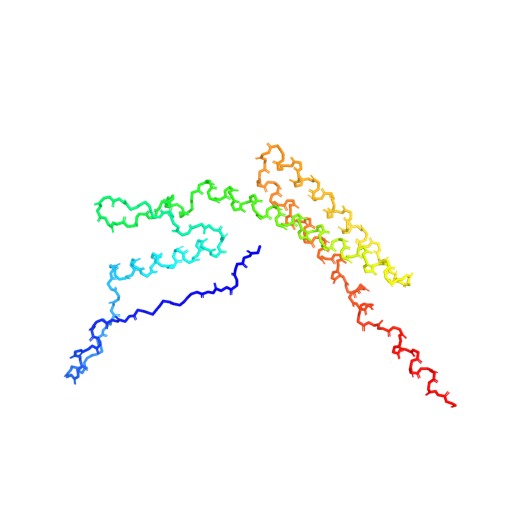nly — not comparable to full-atom values): 10671 Å² total; per-residue (Å²): 135,71,68,93,75,86,87,86,87,87,85,80,72,81,71,81,79,72,72,90,82,67,96,62,89,74,82,83,72,80,49,72,69,59,49,50,56,52,49,52,53,51,49,33,51,52,34,41,46,74,70,43,77,58,74,60,51,54,71,46,101,81,79,50,73,49,73,73,43,40,102,80,58,61,37,73,69,56,53,52,54,47,48,52,52,49,29,54,50,28,46,50,49,22,54,52,43,47,53,49,43,54,51,51,53,68,75,38,85,84,65,81,79,56,68,66,41,56,50,29,45,49,52,14,52,52,26,39,51,50,14,53,53,28,49,76,76,65,40,54,69,63,10,39,54,25,12,50,50,10,26,50,28,22,48,53,37,53,65,29,68,74,53,47,51,51,76,72,51,59,66,66,61,54,48,61,62,67,75,69,65,135

InterPro domains:
  IPR019540 Phosphatidylinositol-glycan biosynthesis class S protein [PF10510] (3-178)
  IPR019540 Phosphatidylinositol-glycan biosynthesis class S protein [PTHR21072] (3-179)

Radius of gyration: 26.93 Å; Cα contacts (8 Å, |Δi|>4): 135; chains: 1; bounding box: 69×32×88 Å

Foldseek 3Di:
DQDPDADDDDDDDPVVVPPPDDPDDPPDDDDPVNVVVVVLVVLLRVCVRLVHHSPCQPCDPPRDRDQPQDVPGDDPVSVVVSLVVLLVVLLVLLVVLVVVVVVLCVVCVPQDQDVLLVVLQVLLVVLNVQLVVCVVVPNSVSSSVSSNSSNVSSCCSNVPPSSVVVVVDDCVVVCVVVVPDD

pLDDT: mean 76.6, std 17.46, range [37.91, 97.81]